Protein AF-A0A9D6FY63-F1 (afdb_monomer_lite)

Foldseek 3Di:
DFDDPPDPDDPVVVLVVVCCVPPVDDVVQWDKDKDADPPDDRDMDIDIGGPPVVVVVQVVCVVVVHHDPDDDDLQQLLLQQQVDQFAWEWEDEDQKIWIFTHHRSDGPDIDMDGNDDDQDDLVVVLVVSLVVNVVRLVVVCVVCVPDHDDLQHEYEYAAPSHDPCSQVSSCVNSSRDYDDRDDPDDDPPPPRCRRCSSVNSVVVVVVD

Secondary structure (DSSP, 8-state):
-BPPTT----HHHHHHHHHHHHH---TTTEEEEEEEPTT-SSBEEEEEEEHHHHHHHHHHHHHTT--------HHHHHHHHHT-SSEEEEEEETTEEEEEEEETTEEEEEEEEE--SSPPPHHHHHHHHHHHHHHHHHHHHHHTTTSPPPTTS-EEEESTT--TTHHHHHHHHH-PPB-PPPPSS---TT--HHHHHHHHHHHHHTT-

Radius of gyration: 18.43 Å; chains: 1; bounding box: 41×46×52 Å

pLDDT: mean 90.53, std 6.17, range [65.5, 97.88]

Sequence (208 aa):
LSLPRGASVQVPDFIAREARRLWSVNQEESLLYWQPVAGTKGQFFVLSVPREPLHALEETVRLAGLRPVSVDLRPLCLARALNQGRAVAVCVEGNNIVIVVLVDHIPVLMQTHLLGDMPLLPEDLAGQASNLLGQALAYYNDSHAADRLSLDTPFFVCGAGAAPNLGERLHSETGFPLHEVAPLLSAPAEFPLAHFVVNLGLLMKMLQ

Structure (mmCIF, N/CA/C/O backbone):
data_AF-A0A9D6FY63-F1
#
_entry.id   AF-A0A9D6FY63-F1
#
loop_
_atom_site.group_PDB
_atom_site.id
_atom_site.type_symbol
_atom_site.label_atom_id
_atom_site.label_alt_id
_atom_site.label_comp_id
_atom_site.label_asym_id
_atom_site.label_entity_id
_atom_site.label_seq_id
_atom_site.pdbx_PDB_ins_code
_atom_site.Cartn_x
_atom_site.Cartn_y
_atom_site.Cartn_z
_atom_site.occupancy
_atom_site.B_iso_or_equiv
_atom_site.auth_seq_id
_atom_site.auth_comp_id
_atom_site.auth_asym_id
_atom_site.auth_atom_id
_atom_site.pdbx_PDB_model_num
ATOM 1 N N . LEU A 1 1 ? -7.540 2.266 15.698 1.00 85.56 1 LEU A N 1
ATOM 2 C CA . LEU A 1 1 ? -7.830 2.355 17.151 1.00 85.56 1 LEU A CA 1
ATOM 3 C C . LEU A 1 1 ? -9.274 1.960 17.410 1.00 85.56 1 LEU A C 1
ATOM 5 O O . LEU A 1 1 ? -10.122 2.325 16.607 1.00 85.56 1 LEU A O 1
ATOM 9 N N . SER A 1 2 ? -9.557 1.263 18.510 1.00 86.00 2 SER A N 1
ATOM 10 C CA . SER A 1 2 ? -10.913 0.804 18.851 1.00 86.00 2 SER A CA 1
ATOM 11 C C . SER A 1 2 ? -11.372 1.425 20.165 1.00 86.00 2 SER A C 1
ATOM 13 O O . SER A 1 2 ? -10.692 1.283 21.180 1.00 86.00 2 SER A O 1
ATOM 15 N N . LEU A 1 3 ? -12.519 2.104 20.153 1.00 85.06 3 LEU A N 1
ATOM 16 C CA . LEU A 1 3 ? -13.152 2.625 21.360 1.00 85.06 3 LEU A CA 1
ATOM 17 C C . LEU A 1 3 ? -13.602 1.466 22.263 1.00 85.06 3 LEU A C 1
ATOM 19 O O . LEU A 1 3 ? -14.266 0.540 21.782 1.00 85.06 3 LEU A O 1
ATOM 23 N N . PRO A 1 4 ? -13.312 1.523 23.574 1.00 78.62 4 PRO A N 1
ATOM 24 C CA . PRO A 1 4 ? -13.870 0.583 24.533 1.00 78.62 4 PRO A CA 1
ATOM 25 C C . PRO A 1 4 ? -15.403 0.637 24.525 1.00 78.62 4 PRO A C 1
ATOM 27 O O . PRO A 1 4 ? -16.004 1.714 24.467 1.00 78.62 4 PRO A O 1
ATOM 30 N N . ARG A 1 5 ? -16.053 -0.529 24.606 1.00 72.12 5 ARG A N 1
ATOM 31 C CA . ARG A 1 5 ? -17.520 -0.616 24.657 1.00 72.12 5 ARG A CA 1
ATOM 32 C C . ARG A 1 5 ? -18.051 0.129 25.888 1.00 72.12 5 ARG A C 1
ATOM 34 O O . ARG A 1 5 ? -17.560 -0.083 26.990 1.00 72.12 5 ARG A O 1
ATOM 41 N N . GLY A 1 6 ? -19.064 0.977 25.693 1.00 65.50 6 GLY A N 1
ATOM 42 C CA . GLY A 1 6 ? -19.732 1.714 26.775 1.00 65.50 6 GLY A CA 1
ATOM 43 C C . GLY A 1 6 ? -19.008 2.974 27.266 1.00 65.50 6 GLY A C 1
ATOM 44 O O . GLY A 1 6 ? -19.486 3.607 28.202 1.00 65.50 6 GLY A O 1
ATOM 45 N N . ALA A 1 7 ? -17.887 3.370 26.654 1.00 66.69 7 ALA A N 1
ATOM 46 C CA . ALA A 1 7 ? -17.189 4.594 27.034 1.00 66.69 7 ALA A CA 1
ATOM 47 C C . ALA A 1 7 ? -17.944 5.850 26.557 1.00 66.69 7 ALA A C 1
ATOM 49 O O . ALA A 1 7 ? -18.079 6.085 25.357 1.00 66.69 7 ALA A O 1
ATOM 50 N N . SER A 1 8 ? -18.370 6.705 27.491 1.00 68.31 8 SER A N 1
ATOM 51 C CA . SER A 1 8 ? -18.854 8.064 27.212 1.00 68.31 8 SER A CA 1
ATOM 52 C C . SER A 1 8 ? -17.678 9.046 27.125 1.00 68.31 8 SER A C 1
ATOM 54 O O . SER A 1 8 ? -17.561 9.978 27.921 1.00 68.31 8 SER A O 1
ATOM 56 N N . VAL A 1 9 ? -16.741 8.790 26.212 1.00 77.69 9 VAL A N 1
ATOM 57 C CA . VAL A 1 9 ? -15.554 9.635 26.014 1.00 77.69 9 VAL A CA 1
ATOM 58 C C . VAL A 1 9 ? -15.694 10.419 24.717 1.00 77.69 9 VAL A C 1
ATOM 60 O O . VAL A 1 9 ? -16.147 9.883 23.706 1.00 77.69 9 VAL A O 1
ATOM 63 N N . GLN A 1 10 ? -15.267 11.684 24.732 1.00 87.06 10 GLN A N 1
ATOM 64 C CA . GLN A 1 10 ? -15.132 12.461 23.506 1.00 87.06 10 GLN A CA 1
ATOM 65 C C . GLN A 1 10 ? -14.085 11.804 22.598 1.00 87.06 10 GLN A C 1
ATOM 67 O O . GLN A 1 10 ? -12.920 11.651 22.965 1.00 87.06 10 GLN A O 1
ATOM 72 N N . VAL A 1 11 ? -14.517 11.390 21.406 1.00 87.12 11 VAL A N 1
ATOM 73 C CA . VAL A 1 11 ? -13.689 10.664 20.431 1.00 87.12 11 VAL A CA 1
ATOM 74 C C . VAL A 1 11 ? -12.353 11.365 20.131 1.00 87.12 11 VAL A C 1
ATOM 76 O O . VAL A 1 11 ? -11.334 10.670 20.162 1.00 87.12 11 VAL A O 1
ATOM 79 N N . PRO A 1 12 ? -12.298 12.699 19.914 1.00 88.50 12 PRO A N 1
ATOM 80 C CA . PRO A 1 12 ? -11.029 13.387 19.676 1.00 88.50 12 PRO A CA 1
ATOM 81 C C . PRO A 1 12 ? -10.022 13.195 20.819 1.00 88.50 12 PRO A C 1
ATOM 83 O O . PRO A 1 12 ? -8.861 12.871 20.570 1.00 88.50 12 PRO A O 1
ATOM 86 N N . ASP A 1 13 ? -10.474 13.303 22.072 1.00 88.56 13 ASP A N 1
ATOM 87 C CA . ASP A 1 13 ? -9.617 13.161 23.254 1.00 88.56 13 ASP A CA 1
ATOM 88 C C . ASP A 1 13 ? -9.109 11.731 23.425 1.00 88.56 13 ASP A C 1
ATOM 90 O O . ASP A 1 13 ? -7.948 11.511 23.782 1.00 88.56 13 ASP A O 1
ATOM 94 N N . PHE A 1 14 ? -9.970 10.745 23.156 1.00 89.88 14 PHE A N 1
ATOM 95 C CA . PHE A 1 14 ? -9.577 9.339 23.144 1.00 89.88 14 PHE A CA 1
ATOM 96 C C . PHE A 1 14 ? -8.473 9.087 22.119 1.00 89.88 14 PHE A C 1
ATOM 98 O O . PHE A 1 14 ? -7.434 8.528 22.467 1.00 89.88 14 PHE A O 1
ATOM 105 N N . ILE A 1 15 ? -8.677 9.532 20.877 1.00 89.38 15 ILE A N 1
ATOM 106 C CA . ILE A 1 15 ? -7.728 9.320 19.783 1.00 89.38 15 ILE A CA 1
ATOM 107 C C . ILE A 1 15 ? -6.401 10.014 20.086 1.00 89.38 15 ILE A C 1
ATOM 109 O O . ILE A 1 15 ? -5.351 9.386 19.977 1.00 89.38 15 ILE A O 1
ATOM 113 N N . ALA A 1 16 ? -6.430 11.269 20.538 1.00 87.19 16 ALA A N 1
ATOM 114 C CA . ALA A 1 16 ? -5.221 12.011 20.877 1.00 87.19 16 ALA A CA 1
ATOM 115 C C . ALA A 1 16 ? -4.438 11.377 22.037 1.00 87.19 16 ALA A C 1
ATOM 117 O O . ALA A 1 16 ? -3.207 11.435 22.052 1.00 87.19 16 ALA A O 1
ATOM 118 N N . ARG A 1 17 ? -5.127 10.800 23.029 1.00 88.12 17 ARG A N 1
ATOM 119 C CA . ARG A 1 17 ? -4.491 10.109 24.159 1.00 88.12 17 ARG A CA 1
ATOM 120 C C . ARG A 1 17 ? -3.892 8.770 23.738 1.00 88.12 17 ARG A C 1
ATOM 122 O O . ARG A 1 17 ? -2.736 8.505 24.051 1.00 88.12 17 ARG A O 1
ATOM 129 N N . GLU A 1 18 ? -4.647 7.949 23.016 1.00 89.38 18 GLU A N 1
ATOM 130 C CA . GLU A 1 18 ? -4.167 6.638 22.573 1.00 89.38 18 GLU A CA 1
ATOM 131 C C . GLU A 1 18 ? -3.046 6.753 21.537 1.00 89.38 18 GLU A C 1
ATOM 133 O O . GLU A 1 18 ? -2.080 6.001 21.619 1.00 89.38 18 GLU A O 1
ATOM 138 N N . ALA A 1 19 ? -3.107 7.727 20.623 1.00 87.06 19 ALA A N 1
ATOM 139 C CA . ALA A 1 19 ? -2.021 7.992 19.681 1.00 87.06 19 ALA A CA 1
ATOM 140 C C . ALA A 1 19 ? -0.716 8.360 20.408 1.00 87.06 19 ALA A C 1
ATOM 142 O O . ALA A 1 19 ? 0.343 7.823 20.087 1.00 87.06 19 ALA A O 1
ATOM 143 N N . ARG A 1 20 ? -0.793 9.212 21.443 1.00 84.25 20 ARG A N 1
ATOM 144 C CA . ARG A 1 20 ? 0.359 9.543 22.300 1.00 84.25 20 ARG A CA 1
ATOM 145 C C . ARG A 1 20 ? 0.903 8.319 23.031 1.00 84.25 20 ARG A C 1
ATOM 147 O O . ARG A 1 20 ? 2.113 8.145 23.101 1.00 84.25 20 ARG A O 1
ATOM 154 N N . ARG A 1 21 ? 0.015 7.466 23.549 1.00 86.75 21 ARG A N 1
ATOM 155 C CA . ARG A 1 21 ? 0.392 6.253 24.286 1.00 86.75 21 ARG A CA 1
ATOM 156 C C . ARG A 1 21 ? 1.067 5.205 23.399 1.00 86.75 21 ARG A C 1
ATOM 158 O O . ARG A 1 21 ? 1.985 4.539 23.858 1.00 86.75 21 ARG A O 1
ATOM 165 N N . LEU A 1 22 ? 0.578 5.019 22.174 1.00 85.50 22 LEU A N 1
ATOM 166 C CA . LEU A 1 22 ? 1.008 3.932 21.288 1.00 85.50 22 LEU A CA 1
ATOM 167 C C . LEU A 1 22 ? 2.193 4.302 20.397 1.00 85.50 22 LEU A C 1
ATOM 169 O O . LEU A 1 22 ? 2.998 3.431 20.086 1.00 85.50 22 LEU A O 1
ATOM 173 N N . TRP A 1 23 ? 2.290 5.563 19.972 1.00 81.19 23 TRP A N 1
ATOM 174 C CA . TRP A 1 23 ? 3.257 5.983 18.951 1.00 81.19 23 TRP A CA 1
ATOM 175 C C . TRP A 1 23 ? 4.198 7.094 19.413 1.00 81.19 23 TRP A C 1
ATOM 177 O O . TRP A 1 23 ? 4.940 7.626 18.593 1.00 81.19 23 TRP A O 1
ATOM 187 N N . SER A 1 24 ? 4.162 7.470 20.697 1.00 76.81 24 SER A N 1
ATOM 188 C CA . SER A 1 24 ? 4.997 8.543 21.258 1.00 76.81 24 SER A CA 1
ATOM 189 C C . SER A 1 24 ? 4.930 9.846 20.447 1.00 76.81 24 SER A C 1
ATOM 191 O O . SER A 1 24 ? 5.916 10.567 20.330 1.00 76.81 24 SER A O 1
ATOM 193 N N . VAL A 1 25 ? 3.767 10.142 19.850 1.00 71.88 25 VAL A N 1
ATOM 194 C CA . VAL A 1 25 ? 3.603 11.288 18.945 1.00 71.88 25 VAL A CA 1
ATOM 195 C C . VAL A 1 25 ? 3.780 12.598 19.705 1.00 71.88 25 VAL A C 1
ATOM 197 O O . VAL A 1 25 ? 2.996 12.903 20.609 1.00 71.88 25 VAL A O 1
ATOM 200 N N . ASN A 1 26 ? 4.748 13.407 19.278 1.00 76.75 26 ASN A N 1
ATOM 201 C CA . ASN A 1 26 ? 4.854 14.801 19.681 1.00 76.75 26 ASN A CA 1
ATOM 202 C C . ASN A 1 26 ? 3.898 15.664 18.836 1.00 76.75 26 ASN A C 1
ATOM 204 O O . ASN A 1 26 ? 4.007 15.715 17.612 1.00 76.75 26 ASN A O 1
ATOM 208 N N . GLN A 1 27 ? 2.945 16.344 19.481 1.00 71.62 27 GLN A N 1
ATOM 209 C CA . GLN A 1 27 ? 1.935 17.168 18.796 1.00 71.62 27 GLN A CA 1
ATOM 210 C C . GLN A 1 27 ? 2.509 18.456 18.185 1.00 71.62 27 GLN A C 1
ATOM 212 O O . GLN A 1 27 ? 1.907 19.033 17.274 1.00 71.62 27 GLN A O 1
ATOM 217 N N . GLU A 1 28 ? 3.671 18.901 18.666 1.00 81.62 28 GLU A N 1
ATOM 218 C CA . GLU A 1 28 ? 4.383 20.040 18.086 1.00 81.62 28 GLU A CA 1
ATOM 219 C C . GLU A 1 28 ? 5.029 19.665 16.749 1.00 81.62 28 GLU A C 1
ATOM 221 O O . GLU A 1 28 ? 5.057 20.478 15.831 1.00 81.62 28 GLU A O 1
ATOM 226 N N . GLU A 1 29 ? 5.456 18.409 16.598 1.00 86.88 29 GLU A N 1
ATOM 227 C CA . GLU A 1 29 ? 6.197 17.921 15.427 1.00 86.88 29 GLU A CA 1
ATOM 228 C C . GLU A 1 29 ? 5.318 17.139 14.443 1.00 86.88 29 GLU A C 1
ATOM 230 O O . GLU A 1 29 ? 5.709 16.921 13.298 1.00 86.88 29 GLU A O 1
ATOM 235 N N . SER A 1 30 ? 4.117 16.722 14.855 1.00 89.25 30 SER A N 1
ATOM 236 C CA . SER A 1 30 ? 3.218 15.898 14.043 1.00 89.25 30 SER A CA 1
ATOM 237 C C . SER A 1 30 ? 1.771 16.385 14.051 1.00 89.25 30 SER A C 1
ATOM 239 O O . SER A 1 30 ? 1.241 16.862 15.054 1.00 89.25 30 SER A O 1
ATOM 241 N N . LEU A 1 31 ? 1.106 16.216 12.912 1.00 88.94 31 LEU A N 1
ATOM 242 C CA . LEU A 1 31 ? -0.335 16.362 12.747 1.00 88.94 31 LEU A CA 1
ATOM 243 C C . LEU A 1 31 ? -1.011 15.009 12.948 1.00 88.94 31 LEU A C 1
ATOM 245 O O . LEU A 1 31 ? -0.568 14.002 12.397 1.00 88.94 31 LEU A O 1
ATOM 249 N N . LEU A 1 32 ? -2.109 14.996 13.700 1.00 90.50 32 LEU A N 1
ATOM 250 C CA . LEU A 1 32 ? -2.911 13.798 13.918 1.00 90.50 32 LEU A CA 1
ATOM 251 C C . LEU A 1 32 ? -4.202 13.883 13.103 1.00 90.50 32 LEU A C 1
ATOM 253 O O . LEU A 1 32 ? -5.038 14.752 13.344 1.00 90.50 32 LEU A O 1
ATOM 257 N N . TYR A 1 33 ? -4.375 12.949 12.177 1.00 90.94 33 TYR A N 1
ATOM 258 C CA . TYR A 1 33 ? -5.584 12.776 11.381 1.00 90.94 33 TYR A CA 1
ATOM 259 C C . TYR A 1 33 ? -6.306 11.509 11.811 1.00 90.94 33 TYR A C 1
ATOM 261 O O . TYR A 1 33 ? -5.680 10.512 12.174 1.00 90.94 33 TYR A O 1
ATOM 269 N N . TRP A 1 34 ? -7.633 11.522 11.753 1.00 92.38 34 TRP A N 1
ATOM 270 C CA . TRP A 1 34 ? -8.419 10.328 12.018 1.00 92.38 34 TRP A CA 1
ATOM 271 C C . TRP A 1 34 ? -9.771 10.362 11.320 1.00 92.38 34 TRP A C 1
ATOM 273 O O . TRP A 1 34 ? -10.314 11.426 11.036 1.00 92.38 34 TRP A O 1
ATOM 283 N N . GLN A 1 35 ? -10.317 9.175 11.075 1.00 90.69 35 GLN A N 1
ATOM 284 C CA . GLN A 1 35 ? -11.661 8.986 10.539 1.00 90.69 35 GLN A CA 1
ATOM 285 C C . GLN A 1 35 ? -12.263 7.668 11.045 1.00 90.69 35 GLN A C 1
ATOM 287 O O . GLN A 1 35 ? -11.514 6.725 11.325 1.00 90.69 35 GLN A O 1
ATOM 292 N N . PRO A 1 36 ? -13.595 7.570 11.188 1.00 90.19 36 PRO A N 1
ATOM 293 C CA . PRO A 1 36 ? -14.247 6.297 11.472 1.00 90.19 36 PRO A CA 1
ATOM 294 C C . PRO A 1 36 ? -14.033 5.312 10.314 1.00 90.19 36 PRO A C 1
ATOM 296 O O . PRO A 1 36 ? -14.052 5.700 9.148 1.00 90.19 36 PRO A O 1
ATOM 299 N N . VAL A 1 37 ? -13.847 4.033 10.634 1.00 87.19 37 VAL A N 1
ATOM 300 C CA . VAL A 1 37 ? -13.778 2.970 9.622 1.00 87.19 37 VAL A CA 1
ATOM 301 C C . VAL A 1 37 ? -15.202 2.554 9.258 1.00 87.19 37 VAL A C 1
ATOM 303 O O . VAL A 1 37 ? -15.977 2.143 10.127 1.00 87.19 37 VAL A O 1
ATOM 306 N N . ALA A 1 38 ? -15.558 2.676 7.978 1.00 81.38 38 ALA A N 1
ATOM 307 C CA . ALA A 1 38 ? -16.889 2.337 7.482 1.00 81.38 38 ALA A CA 1
ATOM 308 C C . ALA A 1 38 ? -17.285 0.894 7.849 1.00 81.38 38 ALA A C 1
ATOM 310 O O . ALA A 1 38 ? -16.445 0.002 7.910 1.00 81.38 38 ALA A O 1
ATOM 311 N N . GLY A 1 39 ? -18.568 0.669 8.141 1.00 79.19 39 GLY A N 1
ATOM 312 C CA . GLY A 1 39 ? -19.085 -0.656 8.512 1.00 79.19 39 GLY A CA 1
ATOM 313 C C . GLY A 1 39 ? -18.724 -1.130 9.927 1.00 79.19 39 GLY A C 1
ATOM 314 O O . GLY A 1 39 ? -19.292 -2.110 10.402 1.00 79.19 39 GLY A O 1
ATOM 315 N N . THR A 1 40 ? -17.858 -0.415 10.651 1.00 79.94 40 THR A N 1
ATOM 316 C CA . THR A 1 40 ? -17.444 -0.789 12.009 1.00 79.94 40 THR A CA 1
ATOM 317 C C . THR A 1 40 ? -17.941 0.223 13.040 1.00 79.94 40 THR 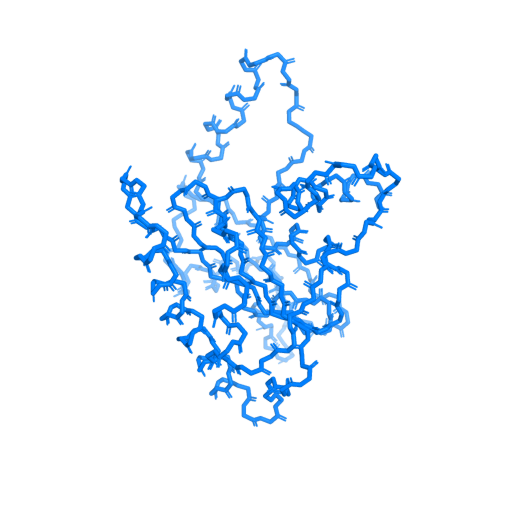A C 1
ATOM 319 O O . THR A 1 40 ? -17.909 1.438 12.838 1.00 79.94 40 THR A O 1
ATOM 322 N N . LYS A 1 41 ? -18.420 -0.261 14.191 1.00 82.38 41 LYS A N 1
ATOM 323 C CA . LYS A 1 41 ? -18.805 0.618 15.303 1.00 82.38 41 LYS A CA 1
ATOM 324 C C . LYS A 1 41 ? -17.612 0.850 16.220 1.00 82.38 41 LYS A C 1
ATOM 326 O O . LYS A 1 41 ? -17.125 -0.081 16.856 1.00 82.38 41 LYS A O 1
ATOM 331 N N . GLY A 1 42 ? -17.190 2.108 16.320 1.00 85.00 42 GLY A N 1
ATOM 332 C CA . GLY A 1 42 ? -16.168 2.541 17.270 1.00 85.00 42 GLY A CA 1
ATOM 333 C C . GLY A 1 42 ? -14.730 2.217 16.865 1.00 85.00 42 GLY A C 1
ATOM 334 O O . GLY A 1 42 ? -13.853 2.336 17.716 1.00 85.00 42 GLY A O 1
ATOM 335 N N . GLN A 1 43 ? -14.462 1.831 15.613 1.00 88.25 43 GLN A N 1
ATOM 336 C CA . GLN A 1 43 ? -13.092 1.751 15.105 1.00 88.25 43 GLN A CA 1
ATOM 337 C C . GLN A 1 43 ? -12.748 2.984 14.273 1.00 88.25 43 GLN A C 1
ATOM 339 O O . GLN A 1 43 ? -13.572 3.515 13.527 1.00 88.25 43 GLN A O 1
ATOM 344 N N . PHE A 1 44 ? -11.506 3.426 14.414 1.00 90.94 44 PHE A N 1
ATOM 345 C CA . PHE A 1 44 ? -10.979 4.621 13.776 1.00 90.94 44 PHE A CA 1
ATOM 346 C C . PHE A 1 44 ? -9.659 4.306 13.095 1.00 90.94 44 PHE A C 1
ATOM 348 O O . PHE A 1 44 ? -8.755 3.724 13.710 1.00 90.94 44 PHE A O 1
ATOM 355 N N . PHE A 1 45 ? -9.539 4.742 11.848 1.00 89.88 45 PHE A N 1
ATOM 356 C CA . PHE A 1 45 ? -8.264 4.877 11.174 1.00 89.88 45 PHE A CA 1
ATOM 357 C C . PHE A 1 45 ? -7.606 6.147 11.697 1.00 89.88 45 PHE A C 1
ATOM 359 O O . PHE A 1 45 ? -8.243 7.200 11.723 1.00 89.88 45 PHE A O 1
ATOM 366 N N . VAL A 1 46 ? -6.366 6.046 12.160 1.00 91.56 46 VAL A N 1
ATOM 367 C CA . VAL A 1 46 ? -5.650 7.165 12.772 1.00 91.56 46 VAL A CA 1
ATOM 368 C C . VAL A 1 46 ? -4.252 7.212 12.180 1.00 91.56 46 VAL A C 1
ATOM 370 O O . VAL A 1 46 ? -3.591 6.184 12.068 1.00 91.56 46 VAL A O 1
ATOM 373 N N . LEU A 1 47 ? -3.833 8.410 11.799 1.00 90.56 47 LEU A N 1
ATOM 374 C CA . LEU A 1 47 ? -2.591 8.690 11.107 1.00 90.56 47 LEU A CA 1
ATOM 375 C C . LEU A 1 47 ? -1.874 9.834 11.818 1.00 90.56 47 LEU A C 1
ATOM 377 O O . LEU A 1 47 ? -2.462 10.891 12.038 1.00 90.56 47 LEU A O 1
ATOM 381 N N . SER A 1 48 ? -0.597 9.635 12.125 1.00 90.88 48 SER A N 1
ATOM 382 C CA . SER A 1 48 ? 0.305 10.705 12.543 1.00 90.88 48 SER A CA 1
ATOM 383 C C . SER A 1 48 ? 1.222 11.064 11.381 1.00 90.88 48 SER A C 1
ATOM 385 O O . SER A 1 48 ? 1.876 10.179 10.831 1.00 90.88 48 SER A O 1
ATOM 387 N N . VAL A 1 49 ? 1.270 12.340 11.004 1.00 90.50 49 VAL A N 1
ATOM 388 C CA . VAL A 1 49 ? 2.101 12.842 9.901 1.00 90.50 49 VAL A CA 1
ATOM 389 C C . VAL A 1 49 ? 3.090 13.870 10.442 1.00 90.50 49 VAL A C 1
ATOM 391 O O . VAL A 1 49 ? 2.644 14.882 10.987 1.00 90.50 49 VAL A O 1
ATOM 394 N N . PRO A 1 50 ? 4.407 13.666 10.277 1.00 91.00 50 PRO A N 1
ATOM 395 C CA . PRO A 1 50 ? 5.400 14.682 10.607 1.00 91.00 50 PRO A CA 1
ATOM 396 C C . PRO A 1 50 ? 5.141 15.979 9.828 1.00 91.00 50 PRO A C 1
ATOM 398 O O . PRO A 1 50 ? 4.954 15.955 8.609 1.00 91.00 50 PRO A O 1
ATOM 401 N N . ARG A 1 51 ? 5.113 17.116 10.529 1.00 92.81 51 ARG A N 1
ATOM 402 C CA . ARG A 1 51 ? 4.776 18.426 9.947 1.00 92.81 51 ARG A CA 1
ATOM 403 C C . ARG A 1 51 ? 5.780 18.871 8.898 1.00 92.81 51 ARG A C 1
ATOM 405 O O . ARG A 1 51 ? 5.374 19.317 7.832 1.00 92.81 51 ARG A O 1
ATOM 412 N N . GLU A 1 52 ? 7.071 18.749 9.197 1.00 94.31 52 GLU A N 1
ATOM 413 C CA . GLU A 1 52 ? 8.133 19.266 8.332 1.00 94.31 52 GLU A CA 1
ATOM 414 C C . GLU A 1 52 ? 8.120 18.609 6.934 1.00 94.31 52 GLU A C 1
ATOM 416 O O . GLU A 1 52 ? 7.985 19.353 5.961 1.00 94.31 52 GLU A O 1
ATOM 421 N N . PRO A 1 53 ? 8.140 17.267 6.779 1.00 92.25 53 PRO A N 1
ATOM 422 C CA . PRO A 1 53 ? 8.024 16.635 5.463 1.00 92.25 53 PRO A CA 1
ATOM 423 C C . PRO A 1 53 ? 6.748 17.009 4.701 1.00 92.25 53 PRO A C 1
ATOM 425 O O . PRO A 1 53 ? 6.793 17.196 3.485 1.00 92.25 53 PRO A O 1
ATOM 428 N N . LEU A 1 54 ? 5.610 17.139 5.394 1.00 93.06 54 LEU A N 1
ATOM 429 C CA . LEU A 1 54 ? 4.353 17.538 4.757 1.00 93.06 54 LEU A CA 1
ATOM 430 C C . LEU A 1 54 ? 4.427 18.978 4.232 1.00 93.06 54 LEU A C 1
ATOM 432 O O . LEU 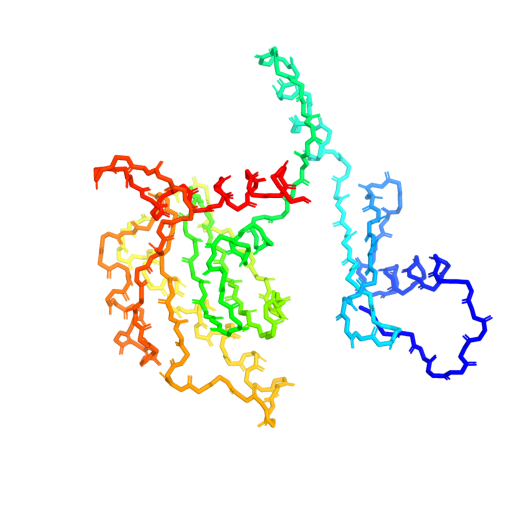A 1 54 ? 4.084 19.228 3.080 1.00 93.06 54 LEU A O 1
ATOM 436 N N . HIS A 1 55 ? 4.912 19.914 5.048 1.00 93.75 55 HIS A N 1
ATOM 437 C CA . HIS A 1 55 ? 5.064 21.309 4.641 1.00 93.75 55 HIS A CA 1
ATOM 438 C C . HIS A 1 55 ? 6.085 21.456 3.503 1.00 93.75 55 HIS A C 1
ATOM 440 O O . HIS A 1 55 ? 5.854 22.225 2.573 1.00 93.75 55 HIS A O 1
ATOM 446 N N . ALA A 1 56 ? 7.186 20.697 3.533 1.00 95.75 56 ALA A N 1
ATOM 447 C CA . ALA A 1 56 ? 8.181 20.684 2.461 1.00 95.75 56 ALA A CA 1
ATOM 448 C C . ALA A 1 56 ? 7.588 20.184 1.133 1.00 95.75 56 ALA A C 1
ATOM 450 O O . ALA A 1 56 ? 7.857 20.763 0.077 1.00 95.75 56 ALA A O 1
ATOM 451 N N . LEU A 1 57 ? 6.738 19.152 1.178 1.00 93.88 57 LEU A N 1
ATOM 452 C CA . LEU A 1 57 ? 5.991 18.682 0.013 1.00 93.88 57 LEU A CA 1
ATOM 453 C C . LEU A 1 57 ? 5.053 19.774 -0.525 1.00 93.88 57 LEU A C 1
ATOM 455 O O . LEU A 1 57 ? 5.072 20.066 -1.720 1.00 93.88 57 LEU A O 1
ATOM 459 N N . GLU A 1 58 ? 4.258 20.403 0.343 1.00 94.44 58 GLU A N 1
ATOM 460 C CA . GLU A 1 58 ? 3.328 21.471 -0.044 1.00 94.44 58 GLU A CA 1
ATOM 461 C C . GLU A 1 58 ? 4.044 22.689 -0.643 1.00 94.44 58 GLU A C 1
ATOM 463 O O . GLU A 1 58 ? 3.591 23.238 -1.650 1.00 94.44 58 GLU A O 1
ATOM 468 N N . GLU A 1 59 ? 5.170 23.102 -0.054 1.00 95.69 59 GLU A N 1
ATOM 469 C CA . GLU A 1 59 ? 6.019 24.179 -0.569 1.00 95.69 59 GLU A CA 1
ATOM 470 C C . GLU A 1 59 ? 6.576 23.825 -1.946 1.00 95.69 59 GLU A C 1
ATOM 472 O O . GLU A 1 59 ? 6.476 24.627 -2.870 1.00 95.69 59 GLU A O 1
ATOM 477 N N . THR A 1 60 ? 7.092 22.605 -2.113 1.00 96.94 60 THR A N 1
ATOM 478 C CA . THR A 1 60 ? 7.661 22.139 -3.385 1.00 96.94 60 THR A CA 1
ATOM 479 C C . THR A 1 60 ? 6.626 22.192 -4.509 1.00 96.94 60 THR A C 1
ATOM 481 O O . THR A 1 60 ? 6.907 22.708 -5.591 1.00 96.94 60 THR A O 1
ATOM 484 N N . VAL A 1 61 ? 5.401 21.724 -4.249 1.00 95.56 61 VAL A N 1
ATOM 485 C CA . VAL A 1 61 ? 4.296 21.792 -5.219 1.00 95.56 61 VAL A CA 1
ATOM 486 C C . VAL A 1 61 ? 3.948 23.249 -5.545 1.00 95.56 61 VAL A C 1
ATOM 488 O O . VAL A 1 61 ? 3.750 23.588 -6.713 1.00 95.56 61 VAL A O 1
ATOM 491 N N . ARG A 1 62 ? 3.934 24.133 -4.539 1.00 95.56 62 ARG A N 1
ATOM 492 C CA . ARG A 1 62 ? 3.648 25.562 -4.727 1.00 95.56 62 ARG A CA 1
ATOM 493 C C . ARG A 1 62 ? 4.711 26.272 -5.559 1.00 95.56 62 ARG A C 1
ATOM 495 O O . ARG A 1 62 ? 4.364 27.052 -6.444 1.00 95.56 62 ARG A O 1
ATOM 502 N N . LEU A 1 63 ? 5.988 25.987 -5.307 1.00 97.38 63 LEU A N 1
ATOM 503 C CA . LEU A 1 63 ? 7.120 26.529 -6.065 1.00 97.38 63 LEU A CA 1
ATOM 504 C C . LEU A 1 63 ? 7.099 26.083 -7.531 1.00 97.38 63 LEU A C 1
ATOM 506 O O . LEU A 1 63 ? 7.517 26.839 -8.403 1.00 97.38 63 LEU A O 1
ATOM 510 N N . ALA A 1 64 ? 6.542 24.905 -7.821 1.00 97.50 64 ALA A N 1
ATOM 511 C CA . ALA A 1 64 ? 6.284 24.444 -9.184 1.00 97.50 64 ALA A CA 1
ATOM 512 C C . ALA A 1 64 ? 5.082 25.142 -9.863 1.00 97.50 64 ALA A C 1
ATOM 514 O O . ALA A 1 64 ? 4.703 24.773 -10.974 1.00 97.50 64 ALA A O 1
ATOM 515 N N . GLY A 1 65 ? 4.454 26.131 -9.215 1.00 97.50 65 GLY A N 1
ATOM 516 C CA . GLY A 1 65 ? 3.280 26.842 -9.731 1.00 97.50 65 GLY A CA 1
ATOM 517 C C . GLY A 1 65 ? 1.974 26.048 -9.621 1.00 97.50 65 GLY A C 1
ATOM 518 O O . GLY A 1 65 ? 0.969 26.430 -10.221 1.00 97.50 65 GLY A O 1
ATOM 519 N N . LEU A 1 66 ? 1.968 24.946 -8.865 1.00 96.31 66 LEU A N 1
ATOM 520 C CA . LEU A 1 66 ? 0.801 24.095 -8.656 1.00 96.31 66 LEU A CA 1
ATOM 521 C C . LEU A 1 66 ? 0.169 24.372 -7.289 1.00 96.31 66 LEU A C 1
ATOM 523 O O . LEU A 1 66 ? 0.828 24.777 -6.335 1.00 96.31 66 LEU A O 1
ATOM 527 N N . ARG A 1 67 ? -1.135 24.117 -7.166 1.00 93.38 67 ARG A N 1
ATOM 528 C CA . ARG A 1 67 ? -1.844 24.195 -5.884 1.00 93.38 67 ARG A CA 1
ATOM 529 C C . ARG A 1 67 ? -2.165 22.779 -5.399 1.00 93.38 67 ARG A C 1
ATOM 531 O O . ARG A 1 67 ? -2.975 22.120 -6.052 1.00 93.38 67 ARG A O 1
ATOM 538 N N . PRO A 1 68 ? -1.592 22.304 -4.277 1.00 90.19 68 PRO A N 1
ATOM 539 C CA . PRO A 1 68 ? -1.972 21.007 -3.732 1.00 90.19 68 PRO A CA 1
ATOM 540 C C . PRO A 1 68 ? -3.442 21.053 -3.290 1.00 90.19 68 PRO A C 1
ATOM 542 O O . PRO A 1 68 ? -3.836 21.907 -2.496 1.00 90.19 68 PRO A O 1
ATOM 545 N N . VAL A 1 69 ? -4.265 20.160 -3.845 1.00 90.81 69 VAL A N 1
ATOM 546 C CA . VAL A 1 69 ? -5.698 20.031 -3.505 1.00 90.81 69 VAL A CA 1
ATOM 547 C C . VAL A 1 69 ? -5.976 18.847 -2.584 1.00 90.81 69 VAL A C 1
ATOM 549 O O . VAL A 1 69 ? -6.949 18.855 -1.837 1.00 90.81 69 VAL A O 1
ATOM 552 N N . SER A 1 70 ? -5.120 17.827 -2.631 1.00 90.94 70 SER A N 1
ATOM 553 C CA . SER A 1 70 ? -5.203 16.648 -1.781 1.00 90.94 70 SER A CA 1
ATOM 554 C C . SER A 1 70 ? -3.815 16.055 -1.589 1.00 90.94 70 SER A C 1
ATOM 556 O O . SER A 1 70 ? -3.002 16.049 -2.513 1.00 90.94 70 SER A O 1
ATOM 558 N N . VAL A 1 71 ? -3.579 15.530 -0.392 1.00 91.62 71 VAL A N 1
ATOM 559 C CA . VAL A 1 71 ? -2.439 14.677 -0.057 1.00 91.62 71 VAL A CA 1
ATOM 560 C C . VAL A 1 71 ? -3.005 13.358 0.454 1.00 91.62 71 VAL A C 1
ATOM 562 O O . VAL A 1 71 ? -4.101 13.311 1.030 1.00 91.62 71 VAL A O 1
ATOM 565 N N . ASP A 1 72 ? -2.301 12.267 0.187 1.00 92.81 72 ASP A N 1
ATOM 566 C CA . ASP A 1 72 ? -2.776 10.934 0.519 1.00 92.81 72 ASP A CA 1
ATOM 567 C C . ASP A 1 72 ? -1.635 9.953 0.769 1.00 92.81 72 ASP A C 1
ATOM 569 O O . ASP A 1 72 ? -0.486 10.194 0.401 1.00 92.81 72 ASP A O 1
ATOM 573 N N . LEU A 1 73 ? -1.971 8.825 1.387 1.00 92.12 73 LEU A N 1
ATOM 574 C CA . LEU A 1 73 ? -1.038 7.738 1.629 1.00 92.12 73 LEU A CA 1
ATOM 575 C C . LEU A 1 73 ? -1.001 6.803 0.423 1.00 92.12 73 LEU A C 1
ATOM 577 O O . LEU A 1 73 ? -2.039 6.292 -0.000 1.00 92.12 73 LEU A O 1
ATOM 581 N N . ARG A 1 74 ? 0.203 6.488 -0.068 1.00 93.00 74 ARG A N 1
ATOM 582 C CA . ARG A 1 74 ? 0.392 5.544 -1.183 1.00 93.00 74 ARG A CA 1
ATOM 583 C C . ARG A 1 74 ? -0.329 4.201 -0.977 1.00 93.00 74 ARG A C 1
ATOM 585 O O . ARG A 1 74 ? -1.020 3.791 -1.905 1.00 93.00 74 ARG A O 1
ATOM 592 N N . PRO A 1 75 ? -0.292 3.555 0.208 1.00 93.25 75 PRO A N 1
ATOM 593 C CA . PRO A 1 75 ? -1.084 2.349 0.461 1.00 93.25 75 PRO A CA 1
ATOM 594 C C . PRO A 1 75 ? -2.598 2.507 0.250 1.00 93.25 75 PRO A C 1
ATOM 596 O O . PRO A 1 75 ? -3.240 1.605 -0.280 1.00 93.25 75 PRO A O 1
ATOM 599 N N . LEU A 1 76 ? -3.177 3.651 0.637 1.00 93.50 76 LEU A N 1
ATOM 600 C CA . LEU A 1 76 ? -4.607 3.911 0.444 1.00 93.50 76 LEU A CA 1
ATOM 601 C C . LEU A 1 76 ? -4.927 4.188 -1.031 1.00 93.50 76 LEU A C 1
ATOM 603 O O . LEU A 1 76 ? -5.973 3.769 -1.523 1.00 93.50 76 LEU A O 1
ATOM 607 N N . CYS A 1 77 ? -4.017 4.852 -1.747 1.00 94.62 77 CYS A N 1
ATOM 608 C CA . CYS A 1 77 ? -4.120 5.008 -3.195 1.00 94.62 77 CYS A CA 1
ATOM 609 C C . CYS A 1 77 ? -4.077 3.651 -3.905 1.00 94.62 77 CYS A C 1
ATOM 611 O O . CYS A 1 77 ? -4.942 3.383 -4.732 1.00 94.62 77 CYS A O 1
ATOM 613 N N . LEU A 1 78 ? -3.138 2.772 -3.539 1.00 94.00 78 LEU A N 1
ATOM 614 C CA . LEU A 1 78 ? -3.074 1.406 -4.066 1.00 94.00 78 LEU A CA 1
ATOM 615 C C . LEU A 1 78 ? -4.383 0.657 -3.831 1.00 94.00 78 LEU A C 1
ATOM 617 O O . LEU A 1 78 ? -4.921 0.073 -4.762 1.00 94.00 78 LEU A O 1
ATOM 621 N N . ALA A 1 79 ? -4.938 0.728 -2.621 1.00 93.81 79 ALA A N 1
ATOM 622 C CA . ALA A 1 79 ? -6.204 0.077 -2.298 1.00 93.81 79 ALA A CA 1
ATOM 623 C C . ALA A 1 79 ? -7.346 0.509 -3.229 1.00 93.81 79 ALA A C 1
ATOM 625 O O . ALA A 1 79 ? -8.052 -0.334 -3.785 1.00 93.81 79 ALA A O 1
ATOM 626 N N . ARG A 1 80 ? -7.486 1.823 -3.448 1.00 93.56 80 ARG A N 1
ATOM 627 C CA . ARG A 1 80 ? -8.485 2.377 -4.374 1.00 93.56 80 ARG A CA 1
ATOM 628 C C . ARG A 1 80 ? -8.235 1.944 -5.810 1.00 93.56 80 ARG A C 1
ATOM 630 O O . ARG A 1 80 ? -9.184 1.591 -6.500 1.00 93.56 80 ARG A O 1
ATOM 637 N N . ALA A 1 81 ? -6.976 1.956 -6.238 1.00 93.50 81 ALA A N 1
ATOM 638 C CA . ALA A 1 81 ? -6.603 1.637 -7.606 1.00 93.50 81 ALA A CA 1
ATOM 639 C C . ALA A 1 81 ? -6.783 0.146 -7.945 1.00 93.50 81 ALA A C 1
ATOM 641 O O . ALA A 1 81 ? -7.202 -0.207 -9.040 1.00 93.50 81 ALA A O 1
ATOM 642 N N . LEU A 1 82 ? -6.489 -0.748 -7.004 1.00 93.75 82 LEU A N 1
ATOM 643 C CA . LEU A 1 82 ? -6.674 -2.185 -7.206 1.00 93.75 82 LEU A CA 1
ATOM 644 C C . LEU A 1 82 ? -8.154 -2.574 -7.180 1.00 93.75 82 LEU A C 1
ATOM 646 O O . LEU A 1 82 ? -8.549 -3.529 -7.851 1.00 93.75 82 LEU A O 1
ATOM 650 N N . ASN A 1 83 ? -8.964 -1.836 -6.412 1.00 92.44 83 ASN A N 1
ATOM 651 C CA . ASN A 1 83 ? -10.402 -2.052 -6.260 1.00 92.44 83 ASN A CA 1
ATOM 652 C C . ASN A 1 83 ? -10.757 -3.517 -5.925 1.00 92.44 83 ASN A C 1
ATOM 654 O O . ASN A 1 83 ? -11.733 -4.074 -6.423 1.00 92.44 83 ASN A O 1
ATOM 658 N N . GLN A 1 84 ? -9.936 -4.154 -5.085 1.00 94.69 84 GLN A N 1
ATOM 659 C CA . GLN A 1 84 ? -10.131 -5.534 -4.644 1.00 94.69 84 GLN A CA 1
ATOM 660 C C . GLN A 1 84 ? -10.647 -5.573 -3.209 1.00 94.69 84 GLN A C 1
ATOM 662 O O . GLN A 1 84 ? -10.174 -4.825 -2.353 1.00 94.69 84 GLN A O 1
ATOM 667 N N . GLY A 1 85 ? -11.588 -6.482 -2.943 1.00 93.25 85 GLY A N 1
ATOM 668 C CA . GLY A 1 85 ? -12.055 -6.753 -1.583 1.00 93.25 85 GLY A CA 1
ATOM 669 C C . GLY A 1 85 ? -10.964 -7.405 -0.739 1.00 93.25 85 GLY A C 1
ATOM 670 O O . GLY A 1 85 ? -10.763 -7.023 0.408 1.00 93.25 85 GLY A O 1
ATOM 671 N N . ARG A 1 86 ? -10.207 -8.333 -1.331 1.00 95.81 86 ARG A N 1
ATOM 672 C CA . ARG A 1 86 ? -9.072 -9.004 -0.697 1.00 95.81 86 ARG A CA 1
ATOM 673 C C . ARG A 1 86 ? -7.924 -9.109 -1.693 1.00 95.81 86 ARG A C 1
ATOM 675 O O . ARG A 1 86 ? -8.152 -9.534 -2.821 1.00 95.81 86 ARG A O 1
ATOM 682 N N . ALA A 1 87 ? -6.728 -8.680 -1.306 1.00 97.50 87 ALA A N 1
ATOM 683 C CA . ALA A 1 87 ? -5.547 -8.720 -2.169 1.00 97.50 87 ALA A CA 1
ATOM 684 C C . ALA A 1 87 ? -4.256 -8.508 -1.376 1.00 97.50 87 ALA A C 1
ATOM 686 O O . ALA A 1 87 ? -4.267 -7.933 -0.286 1.00 97.50 87 ALA A O 1
ATOM 687 N N . VAL A 1 88 ? -3.137 -8.895 -1.979 1.00 97.88 88 VAL A N 1
ATOM 688 C CA . VAL A 1 88 ? -1.789 -8.526 -1.544 1.00 97.88 88 VAL A CA 1
ATOM 689 C C . VAL A 1 88 ? -1.131 -7.717 -2.653 1.00 97.88 88 VAL A C 1
ATOM 691 O O . VAL A 1 88 ? -1.222 -8.076 -3.824 1.00 97.88 88 VAL A O 1
ATOM 694 N N . ALA A 1 89 ? -0.461 -6.624 -2.308 1.00 97.56 89 ALA A N 1
ATOM 695 C CA . ALA A 1 89 ? 0.236 -5.794 -3.280 1.00 97.56 89 ALA A CA 1
ATOM 696 C C . ALA A 1 89 ? 1.642 -5.437 -2.808 1.00 97.56 89 ALA A C 1
ATOM 698 O O . ALA A 1 89 ? 1.836 -5.049 -1.655 1.00 97.56 89 ALA A O 1
ATOM 699 N N . VAL A 1 90 ? 2.599 -5.524 -3.728 1.00 97.56 90 VAL A N 1
ATOM 700 C CA . VAL A 1 90 ? 3.968 -5.030 -3.580 1.00 97.56 90 VAL A CA 1
ATOM 701 C C . VAL A 1 90 ? 4.166 -3.913 -4.598 1.00 97.56 90 VAL A C 1
ATOM 703 O O . VAL A 1 90 ? 4.047 -4.129 -5.802 1.00 97.56 90 VAL A O 1
ATOM 706 N N . CYS A 1 91 ? 4.453 -2.706 -4.124 1.00 96.69 91 CYS A N 1
ATOM 707 C CA . CYS A 1 91 ? 4.743 -1.552 -4.966 1.00 96.69 91 CYS A CA 1
ATOM 708 C C . CYS A 1 91 ? 6.188 -1.107 -4.755 1.00 96.69 91 CYS A C 1
ATOM 710 O O . CYS A 1 91 ? 6.571 -0.802 -3.625 1.00 96.69 91 CYS A O 1
ATOM 712 N N . VAL A 1 92 ? 6.980 -1.063 -5.823 1.00 95.31 92 VAL A N 1
ATOM 713 C CA . VAL A 1 92 ? 8.375 -0.614 -5.782 1.00 95.31 92 VAL A CA 1
ATOM 714 C C . VAL A 1 92 ? 8.495 0.728 -6.495 1.00 95.31 92 VAL A C 1
ATOM 716 O O . VAL A 1 92 ? 8.281 0.830 -7.703 1.00 95.31 92 VAL A O 1
ATOM 719 N N . GLU A 1 93 ? 8.869 1.770 -5.758 1.00 90.75 93 GLU A N 1
ATOM 720 C CA . GLU A 1 93 ? 9.046 3.119 -6.300 1.00 90.75 93 GLU A CA 1
ATOM 721 C C . GLU A 1 93 ? 10.334 3.742 -5.772 1.00 90.75 93 GLU A C 1
ATOM 723 O O . GLU A 1 93 ? 10.511 3.904 -4.563 1.00 90.75 93 GLU A O 1
ATOM 728 N N . GLY A 1 94 ? 11.228 4.134 -6.682 1.00 87.88 94 GLY A N 1
ATOM 729 C CA . GLY A 1 94 ? 12.527 4.688 -6.311 1.00 87.88 94 GLY A CA 1
ATOM 730 C C . GLY A 1 94 ? 13.298 3.719 -5.415 1.00 87.88 94 GLY A C 1
ATOM 731 O O . GLY A 1 94 ? 13.612 2.606 -5.825 1.00 87.88 94 GLY A O 1
ATOM 732 N N . ASN A 1 95 ? 13.579 4.140 -4.185 1.00 88.81 95 ASN A N 1
ATOM 733 C CA . ASN A 1 95 ? 14.322 3.370 -3.192 1.00 88.81 95 ASN A CA 1
ATOM 734 C C . ASN A 1 95 ? 13.441 2.783 -2.080 1.00 88.81 95 ASN A C 1
ATOM 736 O O . ASN A 1 95 ? 13.909 2.592 -0.958 1.00 88.81 95 ASN A O 1
ATOM 740 N N . ASN A 1 96 ? 12.158 2.542 -2.338 1.00 93.00 96 ASN A N 1
ATOM 741 C CA . ASN A 1 96 ? 11.276 1.984 -1.324 1.00 93.00 96 ASN A CA 1
ATOM 742 C C . ASN A 1 96 ? 10.337 0.912 -1.869 1.00 93.00 96 ASN A C 1
ATOM 744 O O . ASN A 1 96 ? 9.970 0.909 -3.044 1.00 93.00 96 ASN A O 1
ATOM 748 N N . ILE A 1 97 ? 9.945 0.020 -0.962 1.00 95.50 97 ILE A N 1
ATOM 749 C CA . ILE A 1 97 ? 8.945 -1.018 -1.185 1.00 95.50 97 ILE A CA 1
ATOM 750 C C . ILE A 1 97 ? 7.773 -0.752 -0.256 1.00 95.50 97 ILE A C 1
ATOM 752 O O . ILE A 1 97 ? 7.942 -0.610 0.956 1.00 95.50 97 ILE A O 1
ATOM 756 N N . VAL A 1 98 ? 6.577 -0.712 -0.825 1.00 96.50 98 VAL A N 1
ATOM 757 C CA . VAL A 1 98 ? 5.320 -0.646 -0.092 1.00 96.50 98 VAL A CA 1
ATOM 758 C C . VAL A 1 98 ? 4.623 -1.994 -0.209 1.00 96.50 98 VAL A C 1
ATOM 760 O O . VAL A 1 98 ? 4.380 -2.468 -1.315 1.00 96.50 98 VAL A O 1
ATOM 763 N N . ILE A 1 99 ? 4.283 -2.594 0.929 1.00 97.69 99 ILE A N 1
ATOM 764 C CA . ILE A 1 99 ? 3.506 -3.832 1.005 1.00 97.69 99 ILE A CA 1
ATOM 765 C C . ILE A 1 99 ? 2.145 -3.507 1.605 1.00 97.69 99 ILE A C 1
ATOM 767 O O . ILE A 1 99 ? 2.054 -2.871 2.660 1.00 97.69 99 ILE A O 1
ATOM 771 N N . VAL A 1 100 ? 1.087 -3.944 0.928 1.00 97.62 100 VAL A N 1
ATOM 772 C CA . VAL A 1 100 ? -0.296 -3.740 1.358 1.00 97.62 100 VAL A CA 1
ATOM 773 C C . VAL A 1 100 ? -1.034 -5.069 1.367 1.00 97.62 100 VAL A C 1
ATOM 775 O O . VAL A 1 100 ? -0.972 -5.815 0.393 1.00 97.62 100 VAL A O 1
ATOM 778 N N . VAL A 1 101 ? -1.769 -5.336 2.445 1.00 97.38 101 VAL A N 1
ATOM 779 C CA . VAL A 1 101 ? -2.782 -6.400 2.490 1.00 97.38 101 VAL A CA 1
ATOM 780 C C . VAL A 1 101 ? -4.149 -5.744 2.617 1.00 97.38 101 VAL A C 1
ATOM 782 O O . VAL A 1 101 ? -4.379 -4.948 3.533 1.00 97.38 101 VAL A O 1
ATOM 785 N N . LEU A 1 102 ? -5.038 -6.069 1.684 1.00 95.69 102 LEU A N 1
ATOM 786 C CA . LEU A 1 102 ? -6.421 -5.611 1.637 1.00 95.69 102 LEU A CA 1
ATOM 787 C C . LEU A 1 102 ? -7.343 -6.713 2.147 1.00 95.69 102 LEU A C 1
ATOM 789 O O . LEU A 1 102 ? -7.212 -7.863 1.729 1.00 95.69 102 LEU A O 1
ATOM 793 N N . VAL A 1 103 ? -8.287 -6.342 3.008 1.00 93.06 103 VAL A N 1
ATOM 794 C CA . VAL A 1 103 ? -9.415 -7.173 3.445 1.00 93.06 103 VAL A CA 1
ATOM 795 C C . VAL A 1 103 ? -10.643 -6.283 3.545 1.00 93.06 103 VAL A C 1
ATOM 797 O O . VAL A 1 103 ? -10.556 -5.177 4.073 1.00 93.06 103 VAL A O 1
ATOM 800 N N . ASP A 1 104 ? -11.772 -6.740 3.013 1.00 90.00 104 ASP A N 1
ATOM 801 C CA . ASP A 1 104 ? -13.015 -5.974 2.904 1.00 90.00 104 ASP A CA 1
ATOM 802 C C . ASP A 1 104 ? -12.811 -4.563 2.318 1.00 90.00 104 ASP A C 1
ATOM 804 O O . ASP A 1 104 ? -13.388 -3.585 2.789 1.00 90.00 104 ASP A O 1
ATOM 808 N N . HIS A 1 105 ? -11.960 -4.450 1.288 1.00 88.94 105 HIS A N 1
ATOM 809 C CA . HIS A 1 105 ? -11.547 -3.191 0.640 1.00 88.94 105 HIS A CA 1
ATOM 810 C C . HIS A 1 105 ? -10.745 -2.226 1.532 1.00 88.94 105 HIS A C 1
ATOM 812 O O . HIS A 1 105 ? -10.475 -1.086 1.142 1.00 88.94 105 HIS A O 1
ATOM 818 N N . ILE A 1 106 ? -10.333 -2.665 2.720 1.00 88.62 106 ILE A N 1
ATOM 819 C CA . ILE A 1 106 ? -9.599 -1.858 3.690 1.00 88.62 106 ILE A CA 1
ATOM 820 C C . ILE A 1 106 ? -8.153 -2.361 3.776 1.00 88.62 106 ILE A C 1
ATOM 822 O O . ILE A 1 106 ? -7.921 -3.558 3.958 1.00 88.62 106 ILE A O 1
ATOM 826 N N . PRO A 1 107 ? -7.155 -1.466 3.698 1.00 92.94 107 PRO A N 1
ATOM 827 C CA . PRO A 1 107 ? -5.778 -1.802 4.040 1.00 92.94 107 PRO A CA 1
ATOM 828 C C . PRO A 1 107 ? -5.661 -2.158 5.519 1.00 92.94 107 PRO A C 1
ATOM 830 O O . PRO A 1 107 ? -5.693 -1.285 6.388 1.00 92.94 107 PRO A O 1
ATOM 833 N N . VAL A 1 108 ? -5.528 -3.450 5.803 1.00 92.12 108 VAL A N 1
ATOM 834 C CA . VAL A 1 108 ? -5.363 -3.981 7.166 1.00 92.12 108 VAL A CA 1
ATOM 835 C C . VAL A 1 108 ? -3.893 -4.132 7.546 1.00 92.12 108 VAL A C 1
ATOM 837 O O . VAL A 1 108 ? -3.553 -4.105 8.727 1.00 92.12 108 VAL A O 1
ATOM 840 N N . LEU A 1 109 ? -3.011 -4.213 6.547 1.00 94.69 109 LEU A N 1
ATOM 841 C CA . LEU A 1 109 ? -1.567 -4.094 6.706 1.00 94.69 109 LEU A CA 1
ATOM 842 C C . LEU A 1 109 ? -1.024 -3.108 5.674 1.00 94.69 109 LEU A C 1
ATOM 844 O O . LEU A 1 109 ? -1.335 -3.207 4.489 1.00 94.69 109 LEU A O 1
ATOM 848 N N . MET A 1 110 ? -0.212 -2.161 6.137 1.00 94.94 110 MET A N 1
ATOM 849 C CA . MET A 1 110 ? 0.489 -1.187 5.305 1.00 94.94 110 MET A CA 1
ATOM 850 C C . MET A 1 110 ? 1.907 -1.048 5.843 1.00 94.94 110 MET A C 1
ATOM 852 O O . MET A 1 110 ? 2.108 -0.520 6.937 1.00 94.94 110 MET A O 1
ATOM 856 N N . GLN A 1 111 ? 2.884 -1.526 5.089 1.00 95.00 111 GLN A N 1
ATOM 857 C CA . GLN A 1 111 ? 4.292 -1.417 5.448 1.00 95.00 111 GLN A CA 1
ATOM 858 C C . GLN A 1 111 ? 5.038 -0.686 4.340 1.00 95.00 111 GLN A C 1
ATOM 860 O O . GLN A 1 111 ? 4.752 -0.858 3.159 1.00 95.00 111 GLN A O 1
ATOM 865 N N . THR A 1 112 ? 5.963 0.188 4.718 1.00 94.25 112 THR A N 1
ATOM 866 C CA . THR A 1 112 ? 6.855 0.885 3.789 1.00 94.25 112 THR A CA 1
ATOM 867 C C . THR A 1 112 ? 8.277 0.678 4.271 1.00 94.25 112 THR A C 1
ATOM 869 O O . THR A 1 112 ? 8.587 0.978 5.421 1.00 94.25 112 THR A O 1
ATOM 872 N N . HIS A 1 113 ? 9.127 0.171 3.389 1.00 95.06 113 HIS A N 1
ATOM 873 C CA . HIS A 1 113 ? 10.520 -0.145 3.665 1.00 95.06 113 HIS A CA 1
ATOM 874 C C . HIS A 1 113 ? 11.415 0.692 2.762 1.00 95.06 113 HIS A C 1
ATOM 876 O O . HIS A 1 113 ? 11.208 0.728 1.550 1.00 95.06 113 HIS A O 1
ATOM 882 N N . LEU A 1 114 ? 12.402 1.362 3.352 1.00 93.12 114 LEU A N 1
ATOM 883 C CA . LEU A 1 114 ? 13.464 2.041 2.616 1.00 93.12 114 LEU A CA 1
ATOM 884 C C . LEU A 1 114 ? 14.569 1.030 2.295 1.00 93.12 114 LEU A C 1
ATOM 886 O O . LEU A 1 114 ? 15.001 0.290 3.174 1.00 93.12 114 LEU A O 1
ATOM 890 N N . LEU A 1 115 ? 15.025 1.019 1.046 1.00 89.31 115 LEU A N 1
ATOM 891 C CA . LEU A 1 115 ? 16.064 0.122 0.532 1.00 89.31 115 LEU A CA 1
ATOM 892 C C . LEU A 1 115 ? 17.478 0.726 0.617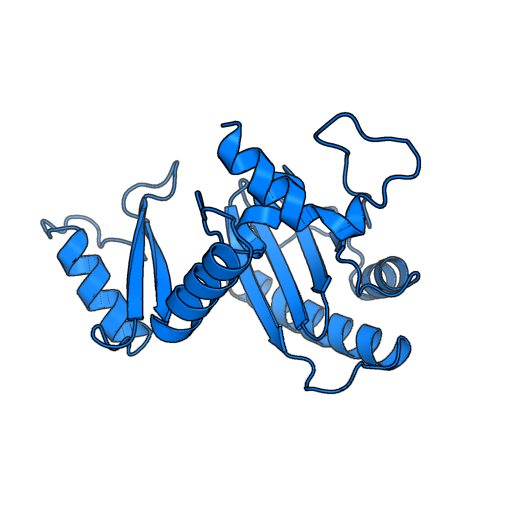 1.00 89.31 115 LEU A C 1
ATOM 894 O O . LEU A 1 115 ? 18.450 0.052 0.286 1.00 89.31 115 LEU A O 1
ATOM 898 N N . GLY A 1 116 ? 17.594 1.976 1.075 1.00 86.38 116 GLY A N 1
ATOM 899 C CA . GLY A 1 116 ? 18.843 2.740 1.148 1.00 86.38 116 GLY A CA 1
ATOM 900 C C . GLY A 1 116 ? 18.945 3.821 0.070 1.00 86.38 116 GLY A C 1
ATOM 901 O O . GLY A 1 116 ? 17.999 4.065 -0.675 1.00 86.38 116 GLY A O 1
ATOM 902 N N . ASP A 1 117 ? 20.090 4.497 0.001 1.00 81.88 117 ASP A N 1
ATOM 903 C CA . ASP A 1 117 ? 20.283 5.645 -0.903 1.00 81.88 117 ASP A CA 1
ATOM 904 C C . ASP A 1 117 ? 20.710 5.239 -2.321 1.00 81.88 117 ASP A C 1
ATOM 906 O O . ASP A 1 117 ? 20.564 6.013 -3.266 1.00 81.88 117 ASP A O 1
ATOM 910 N N . MET A 1 118 ? 21.218 4.014 -2.483 1.00 81.44 118 MET A N 1
ATOM 911 C CA . MET A 1 118 ? 21.669 3.488 -3.769 1.00 81.44 118 MET A CA 1
ATOM 912 C C . MET A 1 118 ? 20.616 2.555 -4.377 1.00 81.44 118 MET A C 1
ATOM 914 O O . MET A 1 118 ? 20.047 1.734 -3.653 1.00 81.44 118 MET A O 1
ATOM 918 N N . PRO A 1 119 ? 20.377 2.621 -5.700 1.00 80.75 119 PRO A N 1
ATOM 919 C CA . PRO A 1 119 ? 19.531 1.649 -6.379 1.00 80.75 119 PRO A CA 1
ATOM 920 C C . PRO A 1 119 ? 20.086 0.236 -6.195 1.00 80.75 119 PRO A C 1
ATOM 922 O O . PRO A 1 119 ? 21.280 0.001 -6.397 1.00 80.75 119 PRO A O 1
ATOM 925 N N . LEU A 1 120 ? 19.216 -0.704 -5.835 1.00 86.12 120 LEU A N 1
ATOM 926 C CA . LEU A 1 120 ? 19.574 -2.117 -5.786 1.00 86.12 120 LEU A CA 1
ATOM 927 C C . LEU A 1 120 ? 19.663 -2.693 -7.200 1.00 86.12 120 LEU A C 1
ATOM 929 O O . LEU A 1 120 ? 18.937 -2.276 -8.107 1.00 86.12 120 LEU A O 1
ATOM 933 N N . LEU A 1 121 ? 20.523 -3.697 -7.373 1.00 89.25 121 LEU A N 1
ATOM 934 C CA . LEU A 1 121 ? 20.467 -4.536 -8.562 1.00 89.25 121 LEU A CA 1
ATOM 935 C C . LEU A 1 121 ? 19.133 -5.304 -8.577 1.00 89.25 121 LEU A C 1
ATOM 937 O O . LEU A 1 121 ? 18.595 -5.606 -7.509 1.00 89.25 121 LEU A O 1
ATOM 941 N N . PRO A 1 122 ? 18.597 -5.670 -9.756 1.00 87.38 122 PRO A N 1
ATOM 942 C CA . PRO A 1 122 ? 17.311 -6.365 -9.851 1.00 87.38 122 PRO A CA 1
ATOM 943 C C . PRO A 1 122 ? 17.218 -7.641 -9.001 1.00 87.38 122 PRO A C 1
ATOM 945 O O . PRO A 1 122 ? 16.180 -7.913 -8.403 1.00 87.38 122 PRO A O 1
ATOM 948 N N . GLU A 1 123 ? 18.312 -8.400 -8.913 1.00 88.19 123 GLU A N 1
ATOM 949 C CA . GLU A 1 123 ? 18.394 -9.626 -8.112 1.00 88.19 123 GLU A CA 1
ATOM 950 C C . GLU A 1 123 ? 18.301 -9.350 -6.606 1.00 88.19 123 GLU A C 1
ATOM 952 O O . GLU A 1 123 ? 17.542 -10.015 -5.897 1.00 88.19 123 GLU A O 1
ATOM 957 N N . ASP A 1 124 ? 19.019 -8.329 -6.132 1.00 90.94 124 ASP A N 1
ATOM 958 C CA . ASP A 1 124 ? 19.014 -7.916 -4.728 1.00 90.94 124 ASP A CA 1
ATOM 959 C C . ASP A 1 124 ? 17.659 -7.325 -4.334 1.00 90.94 124 ASP A C 1
ATOM 961 O O . ASP A 1 124 ? 17.140 -7.612 -3.255 1.00 90.94 124 ASP A O 1
ATOM 965 N N . LEU A 1 125 ? 17.057 -6.531 -5.228 1.00 91.75 125 LEU A N 1
ATOM 966 C CA . LEU A 1 125 ? 15.715 -5.985 -5.050 1.00 91.75 125 LEU A CA 1
ATOM 967 C C . LEU A 1 125 ? 14.690 -7.103 -4.877 1.00 91.75 125 LEU A C 1
ATOM 969 O O . LEU A 1 125 ? 13.868 -7.039 -3.966 1.00 91.75 125 LEU A O 1
ATOM 973 N N . ALA A 1 126 ? 14.736 -8.119 -5.738 1.00 91.25 126 ALA A N 1
ATOM 974 C CA . ALA A 1 126 ? 13.819 -9.240 -5.650 1.00 91.25 126 ALA A CA 1
ATOM 975 C C . ALA A 1 126 ? 14.010 -10.015 -4.344 1.00 91.25 126 ALA A C 1
ATOM 977 O O . ALA A 1 126 ? 13.035 -10.215 -3.631 1.00 91.25 126 ALA A O 1
ATOM 978 N N . GLY A 1 127 ? 15.250 -10.347 -3.967 1.00 92.25 127 GLY A N 1
ATOM 979 C CA . GLY A 1 127 ? 15.525 -11.013 -2.689 1.00 92.25 127 GLY A CA 1
ATOM 980 C C . GLY A 1 127 ? 15.059 -10.201 -1.471 1.00 92.25 127 GLY A C 1
ATOM 981 O O . GLY A 1 127 ? 14.511 -10.757 -0.518 1.00 92.25 127 GLY A O 1
ATOM 982 N N . GLN A 1 128 ? 15.215 -8.875 -1.500 1.00 93.75 128 GLN A N 1
ATOM 983 C CA . GLN A 1 128 ? 14.669 -7.991 -0.466 1.00 93.75 128 GLN A CA 1
ATOM 984 C C . GLN A 1 128 ? 13.138 -7.992 -0.452 1.00 93.75 128 GLN A C 1
ATOM 986 O O . GLN A 1 128 ? 12.542 -8.174 0.610 1.00 93.75 128 GLN A O 1
ATOM 991 N N . ALA A 1 129 ? 12.497 -7.825 -1.609 1.00 95.31 129 ALA A N 1
ATOM 992 C CA . ALA A 1 129 ? 11.043 -7.837 -1.733 1.00 95.31 129 ALA A CA 1
ATOM 993 C C . ALA A 1 129 ? 10.445 -9.153 -1.216 1.00 95.31 129 ALA A C 1
ATOM 995 O O . ALA A 1 129 ? 9.483 -9.119 -0.453 1.00 95.31 129 AL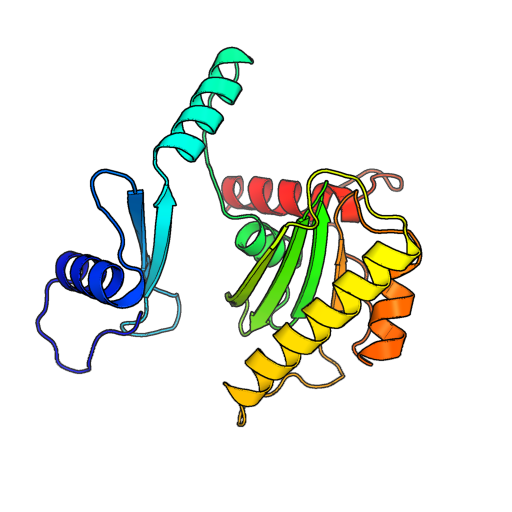A A O 1
ATOM 996 N N . SER A 1 130 ? 11.060 -10.286 -1.554 1.00 94.62 130 SER A N 1
ATOM 997 C CA . SER A 1 130 ? 10.715 -11.624 -1.073 1.00 94.62 130 SER A CA 1
ATOM 998 C C . SER A 1 130 ? 10.746 -11.728 0.447 1.00 94.62 130 SER A C 1
ATOM 1000 O O . SER A 1 130 ? 9.767 -12.135 1.075 1.00 94.62 130 SER A O 1
ATOM 1002 N N . ASN A 1 131 ? 11.853 -11.302 1.060 1.00 95.38 131 ASN A N 1
ATOM 1003 C CA . ASN A 1 131 ? 12.021 -11.348 2.510 1.00 95.38 131 ASN A CA 1
ATOM 1004 C C . ASN A 1 131 ? 10.995 -10.469 3.231 1.00 95.38 131 ASN A C 1
ATOM 1006 O O . ASN A 1 131 ? 10.397 -10.895 4.220 1.00 95.38 131 ASN A O 1
ATOM 1010 N N . LEU A 1 132 ? 10.782 -9.249 2.734 1.00 97.12 132 LEU A N 1
ATOM 1011 C CA . LEU A 1 132 ? 9.825 -8.309 3.313 1.00 97.12 132 LEU A CA 1
ATOM 1012 C C . LEU A 1 132 ? 8.386 -8.808 3.153 1.00 97.12 132 LEU A C 1
ATOM 1014 O O . LEU A 1 132 ? 7.614 -8.768 4.109 1.00 97.12 132 LEU A O 1
ATOM 1018 N N . LEU A 1 133 ? 8.040 -9.344 1.980 1.00 97.19 133 LEU A N 1
ATOM 1019 C CA . LEU A 1 133 ? 6.729 -9.930 1.719 1.00 97.19 133 LEU A CA 1
ATOM 1020 C C . LEU A 1 133 ? 6.471 -11.135 2.627 1.00 97.19 133 LEU A C 1
ATOM 1022 O O . LEU A 1 133 ? 5.424 -11.198 3.266 1.00 97.19 133 LEU A O 1
ATOM 1026 N N . GLY A 1 134 ? 7.433 -12.050 2.757 1.00 95.88 134 GLY A N 1
ATOM 1027 C CA . GLY A 1 134 ? 7.325 -13.197 3.659 1.00 95.88 134 GLY A CA 1
ATOM 1028 C C . GLY A 1 134 ? 7.081 -12.782 5.114 1.00 95.88 134 GLY A C 1
ATOM 1029 O O . GLY A 1 134 ? 6.186 -13.320 5.768 1.00 95.88 134 GLY A O 1
ATOM 1030 N N . GLN A 1 135 ? 7.811 -11.775 5.605 1.00 96.31 135 GLN A N 1
ATOM 1031 C CA . GLN A 1 135 ? 7.616 -11.223 6.952 1.00 96.31 135 GLN A CA 1
ATOM 1032 C C . GLN A 1 135 ? 6.235 -10.578 7.123 1.00 96.31 135 GLN A C 1
ATOM 1034 O O . GLN A 1 135 ? 5.565 -10.821 8.128 1.00 96.31 135 GLN A O 1
ATOM 1039 N N . ALA A 1 136 ? 5.786 -9.793 6.140 1.00 96.56 136 ALA A N 1
ATOM 1040 C CA . ALA A 1 136 ? 4.478 -9.143 6.154 1.00 96.56 136 ALA A CA 1
ATOM 1041 C C . ALA A 1 136 ? 3.330 -10.165 6.197 1.00 96.56 136 ALA A C 1
ATOM 1043 O O . ALA A 1 136 ? 2.392 -10.028 6.986 1.00 96.56 136 ALA A O 1
ATOM 1044 N N . LEU A 1 137 ? 3.426 -11.215 5.379 1.00 95.88 137 LEU A N 1
ATOM 1045 C CA . LEU A 1 137 ? 2.438 -12.288 5.300 1.00 95.88 137 LEU A CA 1
ATOM 1046 C C . LEU A 1 137 ? 2.402 -13.131 6.575 1.00 95.88 137 LEU A C 1
ATOM 1048 O O . LEU A 1 137 ? 1.314 -13.446 7.059 1.00 95.88 137 LEU A O 1
ATOM 1052 N N . ALA A 1 138 ? 3.566 -13.477 7.132 1.00 95.12 138 ALA A N 1
ATOM 1053 C CA . ALA A 1 138 ? 3.653 -14.183 8.407 1.00 95.12 138 ALA A CA 1
ATOM 1054 C C . ALA A 1 138 ? 3.005 -13.357 9.525 1.00 95.12 138 ALA A C 1
ATOM 1056 O O . ALA A 1 138 ? 2.086 -13.834 10.187 1.00 95.12 138 ALA A O 1
ATOM 1057 N N . TYR A 1 139 ? 3.389 -12.082 9.651 1.00 95.31 139 TYR A N 1
ATOM 1058 C CA . TYR A 1 139 ? 2.810 -11.171 10.636 1.00 95.31 139 TYR A CA 1
ATOM 1059 C C . TYR A 1 139 ? 1.284 -11.059 10.507 1.00 95.31 139 TYR A C 1
ATOM 1061 O O . TYR A 1 139 ? 0.568 -11.147 11.511 1.00 95.31 139 TYR A O 1
ATOM 1069 N N . TYR A 1 140 ? 0.771 -10.888 9.283 1.00 95.25 140 TYR A N 1
ATOM 1070 C CA . TYR A 1 140 ? -0.669 -10.817 9.045 1.00 95.25 140 TYR A CA 1
ATOM 1071 C C . TYR A 1 140 ? -1.369 -12.113 9.474 1.00 95.25 140 TYR A C 1
ATOM 1073 O O . TYR A 1 140 ? -2.312 -12.063 10.265 1.00 95.25 140 TYR A O 1
ATOM 1081 N N . ASN A 1 141 ? -0.889 -13.260 8.989 1.00 94.00 141 ASN A N 1
ATOM 1082 C CA . ASN A 1 141 ? -1.509 -14.562 9.219 1.00 94.00 141 ASN A CA 1
ATOM 1083 C C . ASN A 1 141 ? -1.465 -14.993 10.690 1.00 94.00 141 ASN A C 1
ATOM 1085 O O . ASN A 1 141 ? -2.417 -15.617 11.157 1.00 94.00 141 ASN A O 1
ATOM 1089 N N . ASP A 1 142 ? -0.397 -14.663 11.414 1.00 94.56 142 ASP A N 1
ATOM 1090 C CA . ASP A 1 142 ? -0.273 -14.951 12.846 1.00 94.56 142 ASP A CA 1
ATOM 1091 C C . ASP A 1 142 ? -1.219 -14.068 13.671 1.00 94.56 142 ASP A C 1
ATOM 1093 O O . ASP A 1 142 ? -1.852 -14.535 14.618 1.00 94.56 142 ASP A O 1
ATOM 1097 N N . SER A 1 143 ? -1.390 -12.805 13.264 1.00 90.94 143 SER A N 1
ATOM 1098 C CA . SER A 1 143 ? -2.326 -11.868 13.903 1.00 90.94 143 SER A CA 1
ATOM 1099 C C . SER A 1 143 ? -3.799 -12.165 13.573 1.00 90.94 143 SER A C 1
ATOM 1101 O O . SER A 1 143 ? -4.690 -11.725 14.300 1.00 90.94 143 SER A O 1
ATOM 1103 N N . HIS A 1 144 ? -4.062 -12.919 12.499 1.00 90.88 144 HIS A N 1
ATOM 1104 C CA . HIS A 1 144 ? -5.397 -13.233 11.975 1.00 90.88 144 HIS A CA 1
ATOM 1105 C C . HIS A 1 144 ? -5.582 -14.745 11.777 1.00 90.88 144 HIS A C 1
ATOM 1107 O O . HIS A 1 144 ? -6.027 -15.198 10.726 1.00 90.88 144 HIS A O 1
ATOM 1113 N N . ALA A 1 145 ? -5.274 -15.549 12.801 1.00 88.25 145 ALA A N 1
ATOM 1114 C CA . ALA A 1 145 ? -5.308 -17.015 12.709 1.00 88.25 145 ALA A CA 1
ATOM 1115 C C . ALA A 1 145 ? -6.651 -17.600 12.214 1.00 88.25 145 ALA A C 1
ATOM 1117 O O . ALA A 1 145 ? -6.660 -18.652 11.578 1.00 88.25 145 ALA A O 1
ATOM 1118 N N . ALA A 1 146 ? -7.773 -16.922 12.487 1.00 89.25 146 ALA A N 1
ATOM 1119 C CA . ALA A 1 146 ? -9.110 -17.329 12.044 1.00 89.25 146 ALA A CA 1
ATOM 1120 C C . ALA A 1 146 ? -9.492 -16.834 10.633 1.00 89.25 146 ALA A C 1
ATOM 1122 O O . ALA A 1 146 ? -10.433 -17.365 10.055 1.00 89.25 146 ALA A O 1
ATOM 1123 N N . ASP A 1 147 ? -8.781 -15.842 10.088 1.00 91.50 147 ASP A N 1
ATOM 1124 C CA . ASP A 1 147 ? -9.037 -15.241 8.769 1.00 91.50 147 ASP A CA 1
ATOM 1125 C C . ASP A 1 147 ? -7.720 -15.055 7.997 1.00 91.50 147 ASP A C 1
ATOM 1127 O O . ASP A 1 147 ? -7.342 -13.956 7.590 1.00 91.50 147 ASP A O 1
ATOM 1131 N N . ARG A 1 148 ? -6.966 -16.148 7.839 1.00 94.00 148 ARG A N 1
ATOM 1132 C CA . ARG A 1 148 ? -5.688 -16.141 7.110 1.00 94.00 148 ARG A CA 1
ATOM 1133 C C . ARG A 1 148 ? -5.914 -15.831 5.629 1.00 94.00 148 ARG A C 1
ATOM 1135 O O . ARG A 1 148 ? -7.002 -16.042 5.089 1.00 94.00 148 ARG A O 1
ATOM 1142 N N . LEU A 1 149 ? -4.888 -15.343 4.937 1.00 94.31 149 LEU A N 1
ATOM 1143 C CA . LEU A 1 149 ? -4.970 -15.197 3.482 1.00 94.31 149 LEU A CA 1
ATOM 1144 C C . LEU A 1 149 ? -5.030 -16.584 2.840 1.00 94.31 149 LEU A C 1
ATOM 1146 O O . LEU A 1 149 ? -4.180 -17.435 3.098 1.00 94.31 149 LEU A O 1
ATOM 1150 N N . SER A 1 150 ? -6.046 -16.803 2.012 1.00 93.31 150 SER A N 1
ATOM 1151 C CA . SER A 1 150 ? -6.161 -18.012 1.204 1.00 93.31 150 SER A CA 1
ATOM 1152 C C . SER A 1 150 ? -5.238 -17.909 -0.010 1.00 93.31 150 SER A C 1
ATOM 1154 O O . SER A 1 150 ? -5.012 -16.811 -0.514 1.00 93.31 150 SER A O 1
ATOM 1156 N N . LEU A 1 151 ? -4.699 -19.031 -0.490 1.00 93.31 151 LEU A N 1
ATOM 1157 C CA . LEU A 1 151 ? -3.745 -19.052 -1.609 1.00 93.31 151 LEU A CA 1
ATOM 1158 C C . LEU A 1 151 ? -4.348 -18.608 -2.950 1.00 93.31 151 LEU A C 1
ATOM 1160 O O . LEU A 1 151 ? -3.602 -18.386 -3.889 1.00 93.31 151 LEU A O 1
ATOM 1164 N N . ASP A 1 152 ? -5.664 -18.441 -3.043 1.00 95.50 152 ASP A N 1
ATOM 1165 C CA . ASP A 1 152 ? -6.353 -17.813 -4.177 1.00 95.50 152 ASP A CA 1
ATOM 1166 C C . ASP A 1 152 ? -6.405 -16.275 -4.088 1.00 95.50 152 ASP A C 1
ATOM 1168 O O . ASP A 1 152 ? -6.921 -15.629 -4.998 1.00 95.50 152 ASP A O 1
ATOM 1172 N N . THR A 1 153 ? -5.871 -15.673 -3.016 1.00 97.06 153 THR A N 1
ATOM 1173 C CA . THR A 1 153 ? -5.847 -14.214 -2.841 1.00 97.06 153 THR A CA 1
ATOM 1174 C C . THR A 1 153 ? -5.047 -13.562 -3.976 1.00 97.06 153 THR A C 1
ATOM 1176 O O . THR A 1 153 ? -3.860 -13.863 -4.111 1.00 97.06 153 THR A O 1
ATOM 1179 N N . PRO A 1 154 ? -5.640 -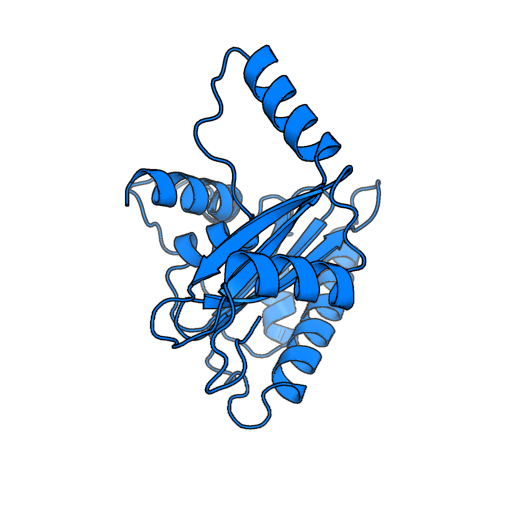12.631 -4.750 1.00 97.50 154 PRO A N 1
ATOM 1180 C CA . PRO A 1 154 ? -4.944 -11.937 -5.827 1.00 97.50 154 PRO A CA 1
ATOM 1181 C C . PRO A 1 154 ? -3.695 -11.202 -5.339 1.00 97.50 154 PRO A C 1
ATOM 1183 O O . PRO A 1 154 ? -3.739 -10.464 -4.348 1.00 97.50 154 PRO A O 1
ATOM 1186 N N . PHE A 1 155 ? -2.597 -11.375 -6.069 1.00 97.62 155 PHE A N 1
ATOM 1187 C CA . PHE A 1 155 ? -1.319 -10.735 -5.802 1.00 97.62 155 PHE A CA 1
ATOM 1188 C C . PHE A 1 155 ? -0.932 -9.779 -6.930 1.00 97.62 155 PHE A C 1
ATOM 1190 O O . PHE A 1 155 ? -0.994 -10.132 -8.103 1.00 97.62 155 PHE A O 1
ATOM 1197 N N . PHE A 1 156 ? -0.505 -8.570 -6.574 1.00 97.50 156 PHE A N 1
ATOM 1198 C CA . PHE A 1 156 ? -0.134 -7.526 -7.526 1.00 97.50 156 PHE A CA 1
ATOM 1199 C C . PHE A 1 156 ? 1.294 -7.049 -7.280 1.00 97.50 156 PHE A C 1
ATOM 1201 O O . PHE A 1 156 ? 1.678 -6.763 -6.145 1.00 97.50 156 PHE A O 1
ATOM 1208 N N . VAL A 1 157 ? 2.049 -6.873 -8.363 1.00 96.94 157 VAL A N 1
ATOM 1209 C CA . VAL A 1 157 ? 3.325 -6.150 -8.351 1.00 96.94 157 VAL A CA 1
ATOM 1210 C C . VAL A 1 157 ? 3.189 -4.897 -9.199 1.00 96.94 157 VAL A C 1
ATOM 1212 O O . VAL A 1 157 ? 2.669 -4.938 -10.312 1.00 96.94 157 VAL A O 1
ATOM 1215 N N . CYS A 1 158 ? 3.615 -3.765 -8.653 1.00 95.31 158 CYS A N 1
ATOM 1216 C CA . CYS A 1 158 ? 3.441 -2.464 -9.281 1.00 95.31 158 CYS A CA 1
ATOM 1217 C C . CYS A 1 158 ? 4.567 -1.485 -8.923 1.00 95.31 158 CYS A C 1
ATOM 1219 O O . CYS A 1 158 ? 5.483 -1.813 -8.166 1.00 95.31 158 CYS A O 1
ATOM 1221 N N . GLY A 1 159 ? 4.489 -0.280 -9.483 1.00 93.75 159 GLY A N 1
ATOM 1222 C CA . GLY A 1 159 ? 5.480 0.778 -9.332 1.00 93.75 159 GLY A CA 1
ATOM 1223 C C . GLY A 1 159 ? 6.584 0.712 -10.390 1.00 93.75 159 GLY A C 1
ATOM 1224 O O . GLY A 1 159 ? 6.978 -0.356 -10.854 1.00 93.75 159 GLY A O 1
ATOM 1225 N N . ALA A 1 160 ? 7.080 1.882 -10.792 1.00 91.75 160 ALA A N 1
ATOM 1226 C CA . ALA A 1 160 ? 8.090 2.017 -11.846 1.00 91.75 160 ALA A CA 1
ATOM 1227 C C . ALA A 1 160 ? 9.460 1.406 -11.493 1.00 91.75 160 ALA A C 1
ATOM 1229 O O . ALA A 1 160 ? 10.292 1.225 -12.377 1.00 91.75 160 ALA A O 1
ATOM 1230 N N . GLY A 1 161 ? 9.715 1.123 -10.212 1.00 89.19 161 GLY A N 1
ATOM 1231 C CA . GLY A 1 161 ? 10.941 0.472 -9.750 1.00 89.19 161 GLY A CA 1
ATOM 1232 C C . GLY A 1 161 ? 10.874 -1.056 -9.768 1.00 89.19 161 GLY A C 1
ATOM 1233 O O . GLY A 1 161 ? 11.866 -1.702 -9.440 1.00 89.19 161 GLY A O 1
ATOM 1234 N N . ALA A 1 162 ? 9.728 -1.652 -10.111 1.00 89.25 162 ALA A N 1
ATOM 1235 C CA . ALA A 1 162 ? 9.595 -3.100 -10.164 1.00 89.25 162 ALA A CA 1
ATOM 1236 C C . ALA A 1 162 ? 10.406 -3.671 -11.337 1.00 89.25 162 ALA A C 1
ATOM 1238 O O . ALA A 1 162 ? 10.223 -3.279 -12.490 1.00 89.25 162 ALA A O 1
ATOM 1239 N N . ALA A 1 163 ? 11.297 -4.624 -11.051 1.00 84.94 163 ALA A N 1
ATOM 1240 C CA . ALA A 1 163 ? 11.996 -5.355 -12.101 1.00 84.94 163 ALA A CA 1
ATOM 1241 C C . ALA A 1 163 ? 10.992 -6.181 -12.940 1.00 84.94 163 ALA A C 1
ATOM 1243 O O . ALA A 1 163 ? 10.033 -6.706 -12.368 1.00 84.94 163 ALA A O 1
ATOM 1244 N N . PRO A 1 164 ? 11.211 -6.365 -14.259 1.00 83.50 164 PRO A N 1
ATOM 1245 C CA . PRO A 1 164 ? 10.251 -7.043 -15.141 1.00 83.50 164 PRO A CA 1
ATOM 1246 C C . PRO A 1 164 ? 9.811 -8.441 -14.678 1.00 83.50 164 PRO A C 1
ATOM 1248 O O . PRO A 1 164 ? 8.668 -8.826 -14.882 1.00 83.50 164 PRO A O 1
ATOM 1251 N N . ASN A 1 165 ? 10.699 -9.192 -14.023 1.00 90.06 165 ASN A N 1
ATOM 1252 C CA . ASN A 1 165 ? 10.454 -10.551 -13.531 1.00 90.06 165 ASN A CA 1
ATOM 1253 C C . ASN A 1 165 ? 10.094 -10.617 -12.035 1.00 90.06 165 ASN A C 1
ATOM 1255 O O . ASN A 1 165 ? 9.962 -11.709 -11.482 1.00 90.06 165 ASN A O 1
ATOM 1259 N N . LEU A 1 166 ? 9.958 -9.474 -11.352 1.00 93.81 166 LEU A N 1
ATOM 1260 C CA . LEU A 1 166 ? 9.706 -9.445 -9.911 1.00 93.81 166 LEU A CA 1
ATOM 1261 C C . LEU A 1 166 ? 8.392 -10.152 -9.554 1.00 93.81 166 LEU A C 1
ATOM 1263 O O . LEU A 1 166 ? 8.353 -10.930 -8.604 1.00 93.81 166 LEU A O 1
ATOM 1267 N N . GLY A 1 167 ? 7.335 -9.922 -10.339 1.00 94.62 167 GLY A N 1
ATOM 1268 C CA . GLY A 1 167 ? 6.032 -10.563 -10.146 1.00 94.62 167 GLY A CA 1
ATOM 1269 C C . GLY A 1 167 ? 6.103 -12.085 -10.187 1.00 94.62 167 GLY A C 1
ATOM 1270 O O . GLY A 1 167 ? 5.633 -12.742 -9.262 1.00 94.62 167 GLY A O 1
ATOM 1271 N N . GLU A 1 168 ? 6.736 -12.641 -11.219 1.00 94.62 168 GLU A N 1
ATOM 1272 C CA . GLU A 1 168 ? 6.876 -14.091 -11.399 1.00 94.62 168 GLU A CA 1
ATOM 1273 C C . GLU A 1 168 ? 7.681 -14.734 -10.265 1.00 94.62 168 GLU A C 1
ATOM 1275 O O . GLU A 1 168 ? 7.315 -15.795 -9.759 1.00 94.62 168 GLU A O 1
ATOM 1280 N N . ARG A 1 169 ? 8.749 -14.067 -9.814 1.00 93.50 169 ARG A N 1
ATOM 1281 C CA . ARG A 1 169 ? 9.570 -14.544 -8.695 1.00 93.50 169 ARG A CA 1
ATOM 1282 C C . ARG A 1 169 ? 8.785 -14.579 -7.392 1.00 93.50 169 ARG A C 1
ATOM 1284 O O . ARG A 1 169 ? 8.714 -15.627 -6.755 1.00 93.50 169 ARG A O 1
ATOM 1291 N N . LEU A 1 170 ? 8.142 -13.471 -7.032 1.00 95.25 170 LEU A N 1
ATOM 1292 C CA . LEU A 1 170 ? 7.343 -13.392 -5.808 1.00 95.25 170 LEU A CA 1
ATOM 1293 C C . LEU A 1 170 ? 6.153 -14.361 -5.849 1.00 95.25 170 LEU A C 1
ATOM 1295 O O . LEU A 1 170 ? 5.824 -14.974 -4.834 1.00 95.25 170 LEU A O 1
ATOM 1299 N N . HIS A 1 171 ? 5.549 -14.569 -7.021 1.00 94.50 171 HIS A N 1
ATOM 1300 C CA . HIS A 1 171 ? 4.546 -15.612 -7.226 1.00 94.50 171 HIS A CA 1
ATOM 1301 C C . HIS A 1 171 ? 5.108 -17.008 -6.930 1.00 94.50 171 HIS A C 1
ATOM 1303 O O . HIS A 1 171 ? 4.511 -17.747 -6.151 1.00 94.50 171 HIS A O 1
ATOM 1309 N N . SER A 1 172 ? 6.269 -17.355 -7.496 1.00 93.94 172 SER A N 1
ATOM 1310 C CA . SER A 1 172 ? 6.881 -18.678 -7.309 1.00 93.94 172 SER A CA 1
ATOM 1311 C C . SER A 1 172 ? 7.211 -18.999 -5.847 1.00 93.94 172 SER A C 1
ATOM 1313 O O . SER A 1 172 ? 7.158 -20.157 -5.440 1.00 93.94 172 SER A O 1
ATOM 1315 N N . GLU A 1 173 ? 7.509 -17.975 -5.048 1.00 91.12 173 GLU A N 1
ATOM 1316 C CA . GLU A 1 173 ? 7.860 -18.124 -3.636 1.00 91.12 173 GLU A CA 1
ATOM 1317 C C . GLU A 1 173 ? 6.642 -18.130 -2.708 1.00 91.12 173 GLU A C 1
ATOM 1319 O O . GLU A 1 173 ? 6.640 -18.831 -1.697 1.00 91.12 173 GLU A O 1
ATOM 1324 N N . THR A 1 174 ? 5.606 -17.350 -3.028 1.00 92.19 174 THR A N 1
ATOM 1325 C CA . THR A 1 174 ? 4.433 -17.189 -2.151 1.00 92.19 174 THR A CA 1
ATOM 1326 C C . THR A 1 174 ? 3.256 -18.085 -2.518 1.00 92.19 174 THR A C 1
ATOM 1328 O O . THR A 1 174 ? 2.436 -18.396 -1.656 1.00 92.19 174 THR A O 1
ATOM 1331 N N . GLY A 1 175 ? 3.148 -18.491 -3.783 1.00 93.62 175 GLY A N 1
ATOM 1332 C CA . GLY A 1 175 ? 2.036 -19.276 -4.314 1.00 93.62 175 GLY A CA 1
ATOM 1333 C C . GLY A 1 175 ? 0.749 -18.489 -4.586 1.00 93.62 175 GLY A C 1
ATOM 1334 O O . GLY A 1 175 ? -0.188 -19.072 -5.126 1.00 93.62 175 GLY A O 1
ATOM 1335 N N . PHE A 1 176 ? 0.676 -17.191 -4.263 1.00 95.56 176 PHE A N 1
ATOM 1336 C CA . PHE A 1 176 ? -0.502 -16.370 -4.571 1.00 95.56 176 PHE A CA 1
ATOM 1337 C C . PHE A 1 176 ? -0.599 -16.074 -6.071 1.00 95.56 176 PHE A C 1
ATOM 1339 O O . PHE A 1 176 ? 0.424 -15.739 -6.670 1.00 95.56 176 PHE A O 1
ATOM 1346 N N . PRO A 1 177 ? -1.787 -16.131 -6.698 1.00 96.94 177 PRO A N 1
ATOM 1347 C CA . PRO A 1 177 ? -1.947 -15.865 -8.122 1.00 96.94 177 PRO A CA 1
ATOM 1348 C C . PRO A 1 177 ? -1.546 -14.428 -8.459 1.00 96.94 177 PRO A C 1
ATOM 1350 O O . PRO A 1 177 ? -2.107 -13.473 -7.920 1.00 96.94 177 PRO A O 1
ATOM 1353 N N . LEU A 1 178 ? -0.588 -14.275 -9.376 1.00 96.94 178 LEU A N 1
ATOM 1354 C CA . LEU A 1 178 ? -0.193 -12.970 -9.900 1.00 96.94 178 LEU A CA 1
ATOM 1355 C C . LEU A 1 178 ? -1.279 -12.440 -10.842 1.00 96.94 178 LEU A C 1
ATOM 1357 O O . LEU A 1 178 ? -1.664 -13.114 -11.795 1.00 96.94 178 LEU A O 1
ATOM 1361 N N . HIS A 1 179 ? -1.763 -11.232 -10.574 1.00 95.94 179 HIS A N 1
ATOM 1362 C CA . HIS A 1 179 ? -2.772 -10.540 -11.365 1.00 95.94 179 HIS A CA 1
ATOM 1363 C C . HIS A 1 179 ? -2.215 -9.231 -11.929 1.00 95.94 179 HIS A C 1
ATOM 1365 O O . HIS A 1 179 ? -1.414 -8.538 -11.297 1.00 95.94 179 HIS A O 1
ATOM 1371 N N . GLU A 1 180 ? -2.700 -8.862 -13.111 1.00 92.12 180 GLU A N 1
ATOM 1372 C CA . GLU A 1 180 ? -2.459 -7.544 -13.688 1.00 92.12 180 GLU A CA 1
ATOM 1373 C C . GLU A 1 180 ? -3.422 -6.507 -13.103 1.00 92.12 180 GLU A C 1
ATOM 1375 O O . GLU A 1 180 ? -4.575 -6.799 -12.772 1.00 92.12 180 GLU A O 1
ATOM 1380 N N . VAL A 1 181 ? -2.954 -5.264 -12.996 1.00 90.81 181 VAL A N 1
ATOM 1381 C CA . VAL A 1 181 ? -3.803 -4.140 -12.594 1.00 90.81 181 VAL A CA 1
ATOM 1382 C C . VAL A 1 181 ? -4.810 -3.868 -13.710 1.00 90.81 181 VAL A C 1
ATOM 1384 O O . VAL A 1 181 ? -4.423 -3.617 -14.848 1.00 90.81 181 VAL A O 1
ATOM 1387 N N . ALA A 1 182 ? -6.102 -3.880 -13.388 1.00 87.69 182 ALA A N 1
ATOM 1388 C CA . ALA A 1 182 ? -7.138 -3.528 -14.350 1.00 87.69 182 ALA A CA 1
ATOM 1389 C C . ALA A 1 182 ? -7.196 -1.999 -14.559 1.00 87.69 182 ALA A C 1
ATOM 1391 O O . ALA A 1 182 ? -7.109 -1.241 -13.587 1.00 87.69 182 ALA A O 1
ATOM 1392 N N . PRO A 1 183 ? -7.373 -1.510 -15.800 1.00 82.31 183 PRO A N 1
ATOM 1393 C CA . PRO A 1 183 ? -7.523 -0.084 -16.055 1.00 82.31 183 PRO A CA 1
ATOM 1394 C C . PRO A 1 183 ? -8.850 0.423 -15.481 1.00 82.31 183 PRO A C 1
ATOM 1396 O O . PRO A 1 183 ? -9.926 -0.045 -15.842 1.00 82.31 183 PRO A O 1
ATOM 1399 N N . LEU A 1 184 ? -8.771 1.419 -14.601 1.00 80.75 184 LEU A N 1
ATOM 1400 C CA . LEU A 1 184 ? -9.943 2.073 -14.000 1.00 80.75 184 LEU A CA 1
ATOM 1401 C C . LEU A 1 184 ? -10.462 3.247 -14.831 1.00 80.75 184 LEU A C 1
ATOM 1403 O O . LEU A 1 184 ? -11.584 3.709 -14.642 1.00 80.75 184 LEU A O 1
ATOM 1407 N N . LEU A 1 185 ? -9.620 3.748 -15.731 1.00 82.88 185 LEU A N 1
ATOM 1408 C CA . LEU A 1 185 ? -9.898 4.840 -16.649 1.00 82.88 185 LEU A CA 1
ATOM 1409 C C . LEU A 1 185 ? -9.472 4.401 -18.047 1.00 82.88 185 LEU A C 1
ATOM 1411 O O . LEU A 1 185 ? -8.580 3.566 -18.200 1.00 82.88 185 LEU A O 1
ATOM 1415 N N . SER A 1 186 ? -10.094 4.979 -19.074 1.00 84.75 186 SER A N 1
ATOM 1416 C CA . SER A 1 186 ? -9.649 4.769 -20.451 1.00 84.75 186 SER A CA 1
ATOM 1417 C C . SER A 1 186 ? -8.212 5.265 -20.602 1.00 84.75 186 SER A C 1
ATOM 1419 O O . SER A 1 186 ? -7.939 6.449 -20.408 1.00 84.75 186 SER A O 1
ATOM 1421 N N . ALA A 1 187 ? -7.305 4.356 -20.942 1.00 83.19 187 ALA A N 1
ATOM 1422 C CA . ALA A 1 187 ? -5.900 4.643 -21.178 1.00 83.19 187 ALA A CA 1
ATOM 1423 C C . ALA A 1 187 ? -5.481 4.070 -22.543 1.00 83.19 187 ALA A C 1
ATOM 1425 O O . ALA A 1 187 ? -6.064 3.078 -22.990 1.00 83.19 187 ALA A O 1
ATOM 1426 N N . PRO A 1 188 ? -4.491 4.676 -23.221 1.00 89.00 188 PRO A N 1
ATOM 1427 C CA . PRO A 1 188 ? -3.872 4.071 -24.395 1.00 89.00 188 PRO A CA 1
ATOM 1428 C C . PRO A 1 188 ? -3.343 2.666 -24.082 1.00 89.00 188 PRO A C 1
ATOM 1430 O O . PRO A 1 188 ? -2.887 2.419 -22.968 1.00 89.00 188 PRO A O 1
ATOM 1433 N N . ALA A 1 189 ? -3.347 1.769 -25.071 1.00 86.25 189 ALA A N 1
ATOM 1434 C CA . ALA A 1 189 ? -2.919 0.377 -24.884 1.00 86.25 189 ALA A CA 1
ATOM 1435 C C . ALA A 1 189 ? -1.471 0.241 -24.370 1.00 86.25 189 ALA A C 1
ATOM 1437 O O . ALA A 1 189 ? -1.163 -0.700 -23.650 1.00 86.25 189 ALA A O 1
ATOM 1438 N N . GLU A 1 190 ? -0.599 1.195 -24.704 1.00 89.06 190 GLU A N 1
ATOM 1439 C CA . GLU A 1 190 ? 0.808 1.213 -24.277 1.00 89.06 190 GLU A CA 1
ATOM 1440 C C . GLU A 1 190 ? 1.044 1.980 -22.966 1.00 89.06 190 GLU A C 1
ATOM 1442 O O . GLU A 1 190 ? 2.187 2.173 -22.551 1.00 89.06 190 GLU A O 1
ATOM 1447 N N . PHE A 1 191 ? -0.011 2.464 -22.305 1.00 89.94 191 PHE A N 1
ATOM 1448 C CA . PHE A 1 191 ? 0.152 3.170 -21.041 1.00 89.94 191 PHE A CA 1
ATOM 1449 C C . PHE A 1 191 ? 0.672 2.201 -19.967 1.00 89.94 191 PHE A C 1
ATOM 1451 O O . PHE A 1 191 ? 0.016 1.189 -19.707 1.00 89.94 191 PHE A O 1
ATOM 1458 N N . PRO A 1 192 ? 1.807 2.492 -19.299 1.00 91.25 192 PRO A N 1
ATOM 1459 C CA . PRO A 1 192 ? 2.399 1.589 -18.317 1.00 91.25 192 PRO A CA 1
ATOM 1460 C C . PRO A 1 192 ? 1.621 1.667 -16.999 1.00 91.25 192 PRO A C 1
ATOM 1462 O O . PRO A 1 192 ? 2.050 2.273 -16.017 1.00 91.25 192 PRO A O 1
ATOM 1465 N N . LEU A 1 193 ? 0.433 1.066 -16.989 1.00 91.50 193 LEU A N 1
ATOM 1466 C CA . LEU A 1 193 ? -0.559 1.192 -15.929 1.00 91.50 193 LEU A CA 1
ATOM 1467 C C . LEU A 1 193 ? 0.005 0.831 -14.550 1.00 91.50 193 LEU A C 1
ATOM 1469 O O . LEU A 1 193 ? -0.187 1.573 -13.586 1.00 91.50 193 LEU A O 1
ATOM 1473 N N . ALA A 1 194 ? 0.760 -0.266 -14.475 1.00 91.38 194 ALA A N 1
ATOM 1474 C CA . ALA A 1 194 ? 1.388 -0.724 -13.242 1.00 91.38 194 ALA A CA 1
ATOM 1475 C C . ALA A 1 194 ? 2.369 0.306 -12.650 1.00 91.38 194 ALA A C 1
ATOM 1477 O O . ALA A 1 194 ? 2.521 0.359 -11.433 1.00 91.38 194 ALA A O 1
ATOM 1478 N N . HIS A 1 195 ? 2.993 1.163 -13.471 1.00 94.12 195 HIS A N 1
ATOM 1479 C CA . HIS A 1 195 ? 3.923 2.197 -12.999 1.00 94.12 195 HIS A CA 1
ATOM 1480 C C . HIS A 1 195 ? 3.209 3.384 -12.346 1.00 94.12 195 HIS A C 1
ATOM 1482 O O . HIS A 1 195 ? 3.791 4.044 -11.493 1.00 94.12 195 HIS A O 1
ATOM 1488 N N . PHE A 1 196 ? 1.959 3.650 -12.736 1.00 93.19 196 PHE A N 1
ATOM 1489 C CA . PHE A 1 196 ? 1.191 4.824 -12.310 1.00 93.19 196 PHE A CA 1
ATOM 1490 C C . PHE A 1 196 ? -0.015 4.476 -11.430 1.00 93.19 196 PHE A C 1
ATOM 1492 O O . PHE A 1 196 ? -0.855 5.335 -11.160 1.00 93.19 196 PHE A O 1
ATOM 1499 N N . VAL A 1 197 ? -0.118 3.231 -10.959 1.00 93.19 197 VAL A N 1
ATOM 1500 C CA . VAL A 1 197 ? -1.272 2.749 -10.184 1.00 93.19 197 VAL A CA 1
ATOM 1501 C C . VAL A 1 197 ? -1.537 3.600 -8.932 1.00 93.19 197 VAL A C 1
ATOM 1503 O O . VAL A 1 197 ? -2.686 3.915 -8.627 1.00 93.19 197 VAL A O 1
ATOM 1506 N N . VAL A 1 198 ? -0.486 4.070 -8.250 1.00 94.00 198 VAL A N 1
ATOM 1507 C CA . VAL A 1 198 ? -0.599 4.953 -7.078 1.00 94.00 198 VAL A CA 1
ATOM 1508 C C . VAL A 1 198 ? -1.188 6.307 -7.476 1.00 94.00 198 VAL A C 1
ATOM 1510 O O . VAL A 1 198 ? -2.101 6.807 -6.816 1.00 94.00 198 VAL A O 1
ATOM 1513 N N . ASN A 1 199 ? -0.707 6.894 -8.573 1.00 93.56 199 ASN A N 1
ATOM 1514 C CA . ASN A 1 199 ? -1.208 8.166 -9.092 1.00 93.56 199 ASN A CA 1
ATOM 1515 C C . ASN A 1 199 ? -2.680 8.059 -9.500 1.00 93.56 199 ASN A C 1
ATOM 1517 O O . ASN A 1 199 ? -3.457 8.969 -9.219 1.00 93.56 199 ASN A O 1
ATOM 1521 N N . LEU A 1 200 ? -3.081 6.941 -10.109 1.00 92.88 200 LEU A N 1
ATOM 1522 C CA . LEU A 1 200 ? -4.480 6.686 -10.446 1.00 92.88 200 LEU A CA 1
ATOM 1523 C C . LEU A 1 20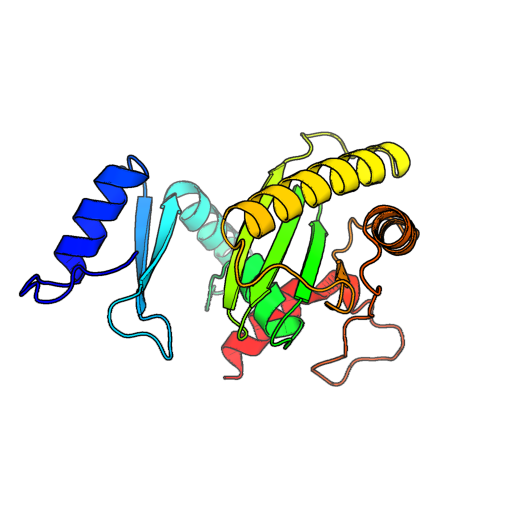0 ? -5.346 6.574 -9.193 1.00 92.88 200 LEU A C 1
ATOM 1525 O O . LEU A 1 200 ? -6.405 7.189 -9.132 1.00 92.88 200 LEU A O 1
ATOM 1529 N N . GLY A 1 201 ? -4.873 5.880 -8.160 1.00 93.69 201 GLY A N 1
ATOM 1530 C CA . GLY A 1 201 ? -5.565 5.801 -6.874 1.00 93.69 201 GLY A CA 1
ATOM 1531 C C . GLY A 1 201 ? -5.734 7.150 -6.167 1.00 93.69 201 GLY A C 1
ATOM 1532 O O . GLY A 1 201 ? -6.732 7.366 -5.472 1.00 93.69 201 GLY A O 1
ATOM 1533 N N . LEU A 1 202 ? -4.782 8.071 -6.356 1.00 94.25 202 LEU A N 1
ATOM 1534 C CA . LEU A 1 202 ? -4.902 9.458 -5.902 1.00 94.25 202 LEU A CA 1
ATOM 1535 C C . LEU A 1 202 ? -5.923 10.233 -6.744 1.00 94.25 202 LEU A C 1
ATOM 1537 O O . LEU A 1 202 ? -6.753 10.950 -6.192 1.00 94.25 202 LEU A O 1
ATOM 1541 N N . LEU A 1 203 ? -5.897 10.067 -8.069 1.00 92.88 203 LEU A N 1
ATOM 1542 C CA . LEU A 1 203 ? -6.847 10.708 -8.978 1.00 92.88 203 LEU A CA 1
ATOM 1543 C C . LEU A 1 203 ? -8.289 10.267 -8.692 1.00 92.88 203 LEU A C 1
ATOM 1545 O O . LEU A 1 203 ? -9.184 11.104 -8.647 1.00 92.88 203 LEU A O 1
ATOM 1549 N N . MET A 1 204 ? -8.518 8.978 -8.430 1.00 90.69 204 MET A N 1
ATOM 1550 C CA . MET A 1 204 ? -9.844 8.444 -8.098 1.00 90.69 204 MET A CA 1
ATOM 1551 C C . MET A 1 204 ? -10.463 9.095 -6.866 1.00 90.69 204 MET A C 1
ATOM 1553 O O . MET A 1 204 ? -11.668 9.312 -6.844 1.00 90.69 204 MET A O 1
ATOM 1557 N N . LYS A 1 205 ? -9.652 9.449 -5.861 1.00 91.19 205 LYS A N 1
ATOM 1558 C CA . LYS A 1 205 ? -10.133 10.160 -4.668 1.00 91.19 205 LYS A CA 1
ATOM 1559 C C . LYS A 1 205 ? -10.741 11.523 -5.007 1.00 91.19 205 LYS A C 1
ATOM 1561 O O . LYS A 1 205 ? -11.564 12.014 -4.251 1.00 91.19 205 LYS A O 1
ATOM 1566 N N . MET A 1 206 ? -10.331 12.135 -6.116 1.00 86.25 206 MET A N 1
ATOM 1567 C CA . MET A 1 206 ? -10.877 13.413 -6.576 1.00 86.25 206 MET A CA 1
ATOM 1568 C C . MET A 1 206 ? -12.159 13.253 -7.406 1.00 86.25 206 MET A C 1
ATOM 1570 O O . MET A 1 206 ? -12.828 14.248 -7.671 1.00 86.25 206 MET A O 1
ATOM 1574 N N . LEU A 1 207 ? -12.467 12.033 -7.859 1.00 82.31 207 LEU A N 1
ATOM 1575 C CA . LEU A 1 207 ? -13.614 11.717 -8.717 1.00 82.31 207 LEU A CA 1
ATOM 1576 C C . LEU A 1 207 ? -14.796 11.102 -7.948 1.00 82.31 207 LEU A C 1
ATOM 1578 O O . LEU A 1 207 ? -15.866 10.935 -8.530 1.00 82.31 207 LEU A O 1
ATOM 1582 N N . GLN A 1 208 ? -14.588 10.743 -6.680 1.00 66.50 208 GLN A N 1
ATOM 1583 C CA . GLN A 1 208 ? -15.580 10.187 -5.752 1.00 66.50 208 GLN A CA 1
ATOM 1584 C C . GLN A 1 208 ? -16.032 11.254 -4.756 1.00 66.50 208 GLN A C 1
ATOM 1586 O O . GLN A 1 208 ? -17.232 11.240 -4.407 1.00 66.50 208 GLN A O 1
#